Protein AF-A0A151E246-F1 (afdb_monomer)

Foldseek 3Di:
DAEEEEEDAALDQDLLLVLSLLLQLLVVVVVYQYAYEHEHDPPPDDDRPVLSVVSVVVSVHHYHYPDDDPQVVGQAYEAAFQPCVVVHDQLRYEYEQAAQPDPRSEHDDHHNFYEYQALLRCVRRVGPYHQHRADALVLLDAPDFADVVWAEEEEEALDDDDVLLVVLCVVVNHHYDYDNHDSSVSVVLRVGQEYEEAAVSQLSNLSNLHFYWLQYPQATPATDDPVCPSLCRNRRSHRNSPSDHDDSVVSNVRSVPDDSVVSVVSNVVCVVRHHSNVSNVVVVVSD

Nearest PDB structures (foldseek):
  4mix-assembly2_B  TM=5.706E-01  e=2.734E+00  Photorhabdus asymbiotica subsp. asymbiotica ATCC 43949
  8ovs-assembly2_BBB  TM=6.109E-01  e=5.822E+00  Yersinia enterocolitica
  4mix-assembly1_A  TM=5.673E-01  e=4.614E+00  Photorhabdus asymbiotica subsp. asymbiotica ATCC 43949
  8ovs-assembly1_AAA  TM=4.266E-01  e=3.071E+00  Yersinia enterocolitica

Mean predicted aligned error: 4.49 Å

Sequence (287 aa):
MKKILIVLGHNRLTGVNTWAFTLGDFLIRKGYRVDFEIKKDFEYEPKLEISILNSLNTLRTTIYEKTLPDYNSYDRCILNYNVHQKFMLPEQIIFVSHGSMFEPYTPFGKVYAHVAVSERTKKATNADLVIHNGIDLNKFSIKRFPRTPPTKALNIFRGIPNYSIYRACTNLGIEYRHVGAALNIETEIVPNDIIIGYGRSAYEGMASGKAVLVHGPFGTDGWVKPENFEKLLYRNCSGWTGAYFPTLQELMELIDQYDAVDGRHNRALAEKYLSAETMANKFEELF

Solvent-accessible surface area (backbone atoms only — not comparable to full-atom values): 15196 Å² total; per-residue (Å²): 121,61,32,36,36,41,40,38,73,48,59,60,88,41,66,68,51,54,40,51,52,51,43,44,51,50,37,41,76,72,60,36,47,48,32,40,36,33,36,75,80,60,89,76,74,83,73,72,53,66,65,56,57,55,58,48,57,73,67,77,43,57,74,33,59,89,55,82,74,70,62,85,79,35,70,34,35,39,30,53,35,38,89,61,49,89,77,52,60,42,78,33,27,37,36,39,18,82,45,71,89,51,74,53,32,40,72,82,73,78,53,60,39,40,34,7,36,17,59,50,24,16,71,66,59,70,32,79,42,72,52,50,76,37,38,59,57,73,79,24,41,69,85,45,75,32,47,88,76,62,52,29,34,37,35,48,45,72,63,83,77,62,63,52,58,50,49,24,33,51,76,70,67,20,48,69,46,77,42,51,70,63,96,61,46,59,69,65,51,50,83,31,19,36,31,34,6,28,36,62,50,31,50,51,30,13,30,26,21,20,24,28,37,25,36,44,102,47,23,36,56,45,66,58,42,89,94,48,38,68,64,36,45,35,53,36,33,47,4,47,83,65,61,33,75,72,52,52,66,54,43,34,58,56,59,69,68,65,50,48,68,34,3,58,53,27,22,53,51,26,67,74,69,25,33,28,65,62,36,36,55,59,51,57,78,72,110

pLDDT: mean 91.63, std 10.79, range [43.84, 98.75]

Secondary structure (DSSP, 8-state):
--EEEEEES--S--HHHHHHHHHHHHHHHTT-EEEEEE-----SS----HHHHHHHHTTT--EESSS---GGG-SEEEESSGGGGGGS-GGGEEEEE--SSSGGGS-SS--SEEEESSHHHHHHHT-SEE----B-TTTT--SSPPPSS--EEEEE-SS---HHHHHHHHHTTPEEEEES--TTHHHHHTT-SEEEE-THHHHHHHHTT-EEEEEETTEEEEE--TTTHHHHHHTTT-S-SS-----HHHHHHHHHT--TTHHHHHHHHHHHH-BHHHHHHHHHTT-

Radius of gyration: 18.95 Å; Cα contacts (8 Å, |Δi|>4): 613; chains: 1; bounding box: 46×35×52 Å

Structure (mmCIF, N/CA/C/O backbone):
data_AF-A0A151E246-F1
#
_entry.id   AF-A0A151E246-F1
#
loop_
_atom_site.group_PDB
_atom_site.id
_atom_site.type_symbol
_atom_site.label_atom_id
_atom_site.label_alt_id
_atom_site.label_comp_id
_atom_site.label_asym_id
_atom_site.label_entity_id
_atom_site.label_seq_id
_atom_site.pdbx_PDB_ins_code
_atom_site.Cartn_x
_atom_site.Cartn_y
_atom_site.Cartn_z
_atom_site.occupancy
_atom_site.B_iso_or_equiv
_atom_site.auth_seq_id
_atom_site.auth_comp_id
_atom_site.auth_asym_id
_atom_site.auth_atom_id
_atom_site.pdbx_PDB_model_num
ATOM 1 N N . MET A 1 1 ? 18.835 -15.347 -17.552 1.00 83.00 1 MET A N 1
ATOM 2 C CA . MET A 1 1 ? 18.160 -14.704 -16.405 1.00 83.00 1 MET A CA 1
ATOM 3 C C . MET A 1 1 ? 17.812 -13.292 -16.828 1.00 83.00 1 MET A C 1
ATOM 5 O O . MET A 1 1 ? 18.738 -12.586 -17.208 1.00 83.00 1 MET A O 1
ATOM 9 N N . LYS A 1 2 ? 16.525 -12.917 -16.829 1.00 93.00 2 LYS A N 1
ATOM 10 C CA . LYS A 1 2 ? 16.119 -11.551 -17.191 1.00 93.00 2 LYS A CA 1
ATOM 11 C C . LYS A 1 2 ? 16.570 -10.566 -16.108 1.00 93.00 2 LYS A C 1
ATOM 13 O O . LYS A 1 2 ? 16.524 -10.893 -14.917 1.00 93.00 2 LYS A O 1
ATOM 18 N N . LYS A 1 3 ? 17.028 -9.392 -16.529 1.00 96.31 3 LYS A N 1
ATOM 19 C CA . LYS A 1 3 ? 17.521 -8.301 -15.696 1.00 96.31 3 LYS A CA 1
ATOM 20 C C . LYS A 1 3 ? 16.507 -7.160 -15.702 1.00 96.31 3 LYS A C 1
ATOM 22 O O . LYS A 1 3 ? 16.217 -6.584 -16.747 1.00 96.31 3 LYS A O 1
ATOM 27 N N . ILE A 1 4 ? 15.988 -6.831 -14.526 1.00 97.88 4 ILE A N 1
ATOM 28 C CA . ILE A 1 4 ? 14.946 -5.825 -14.320 1.00 97.88 4 ILE A CA 1
ATOM 29 C C . ILE A 1 4 ? 15.523 -4.676 -13.498 1.00 97.88 4 ILE A C 1
ATOM 31 O O . ILE A 1 4 ? 16.144 -4.909 -12.461 1.00 97.88 4 ILE A O 1
ATOM 35 N N . LEU A 1 5 ? 15.308 -3.441 -13.943 1.00 97.31 5 LEU A N 1
ATOM 36 C CA . LEU A 1 5 ? 15.617 -2.246 -13.158 1.00 97.31 5 LEU A CA 1
ATOM 37 C C . LEU A 1 5 ? 14.327 -1.682 -12.563 1.00 97.31 5 LEU A C 1
ATOM 39 O O . LEU A 1 5 ? 13.383 -1.422 -13.303 1.00 97.31 5 LEU A O 1
ATOM 43 N N . ILE A 1 6 ? 14.282 -1.438 -11.255 1.00 96.81 6 ILE A N 1
ATOM 44 C CA . ILE A 1 6 ? 13.181 -0.701 -10.619 1.00 96.81 6 ILE A CA 1
ATOM 45 C C . ILE A 1 6 ? 13.662 0.701 -10.255 1.00 96.81 6 ILE A C 1
ATOM 47 O O . ILE A 1 6 ? 14.572 0.872 -9.445 1.00 96.81 6 ILE A O 1
ATOM 51 N N . VAL A 1 7 ? 13.025 1.715 -10.839 1.00 94.56 7 VAL A N 1
ATOM 52 C CA . VAL A 1 7 ? 13.435 3.115 -10.711 1.00 94.56 7 VAL A CA 1
ATOM 53 C C . VAL A 1 7 ? 12.505 3.864 -9.768 1.00 94.56 7 VAL A C 1
ATOM 55 O O . VAL A 1 7 ? 11.285 3.945 -9.970 1.00 94.56 7 VAL A O 1
ATOM 58 N N . LEU A 1 8 ? 13.100 4.436 -8.725 1.00 90.56 8 LEU A N 1
ATOM 59 C CA . LEU A 1 8 ? 12.437 5.214 -7.690 1.00 90.56 8 LEU A CA 1
ATOM 60 C C . LEU A 1 8 ? 12.802 6.693 -7.818 1.00 90.56 8 LEU A C 1
ATOM 62 O O . LEU A 1 8 ? 13.971 7.070 -7.857 1.00 90.56 8 LEU A O 1
ATOM 66 N N . GLY A 1 9 ? 11.781 7.553 -7.808 1.00 84.19 9 GLY A N 1
ATOM 67 C CA . GLY A 1 9 ? 11.957 9.004 -7.918 1.00 84.19 9 GLY A CA 1
ATOM 68 C C . GLY A 1 9 ? 12.484 9.668 -6.643 1.00 84.19 9 GLY A C 1
ATOM 69 O O . GLY A 1 9 ? 12.872 10.830 -6.687 1.00 84.19 9 GLY A O 1
ATOM 70 N N . HIS A 1 10 ? 12.490 8.959 -5.511 1.00 82.88 10 HIS A N 1
ATOM 71 C CA . HIS A 1 10 ? 13.011 9.445 -4.234 1.00 82.88 10 HIS A CA 1
ATOM 72 C C . HIS A 1 10 ? 13.354 8.295 -3.280 1.00 82.88 10 HIS A C 1
ATOM 74 O O . HIS A 1 10 ? 12.841 7.179 -3.395 1.00 82.88 10 HIS A O 1
ATOM 80 N N . ASN A 1 11 ? 14.117 8.600 -2.237 1.00 78.44 11 ASN A N 1
ATOM 81 C CA . ASN A 1 11 ? 14.548 7.658 -1.203 1.00 78.44 11 ASN A CA 1
ATOM 82 C C . ASN A 1 11 ? 13.689 7.655 0.079 1.00 78.44 11 ASN A C 1
ATOM 84 O O . ASN A 1 11 ? 14.143 7.195 1.124 1.00 78.44 11 ASN A O 1
ATOM 88 N N . ARG A 1 12 ? 12.466 8.191 0.041 1.00 80.50 12 ARG A N 1
ATOM 89 C CA . ARG A 1 12 ? 11.596 8.285 1.223 1.00 80.50 12 ARG A CA 1
ATOM 90 C C . ARG A 1 12 ? 10.842 6.978 1.476 1.00 80.50 12 ARG A C 1
ATOM 92 O O . ARG A 1 12 ? 10.338 6.368 0.533 1.00 80.50 12 ARG A O 1
ATOM 99 N N . LEU A 1 13 ? 10.647 6.609 2.747 1.00 82.19 13 LEU A N 1
ATOM 100 C CA . LEU A 1 13 ? 9.812 5.459 3.116 1.00 82.19 13 LEU A CA 1
ATOM 101 C C . LEU A 1 13 ? 8.330 5.769 2.845 1.00 82.19 13 LEU A C 1
ATOM 103 O O . LEU A 1 13 ? 7.648 6.412 3.642 1.00 82.19 13 LEU A O 1
ATOM 107 N N . THR A 1 14 ? 7.845 5.387 1.669 1.00 87.06 14 THR A N 1
ATOM 108 C CA . THR A 1 14 ? 6.488 5.664 1.172 1.00 87.06 14 THR A CA 1
ATOM 109 C C . THR A 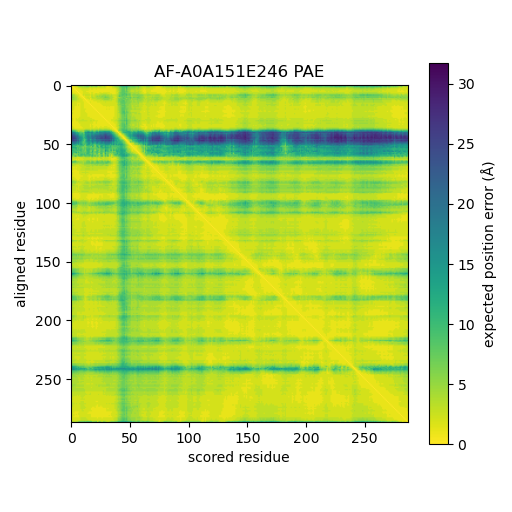1 14 ? 5.832 4.379 0.688 1.00 87.06 14 THR A C 1
ATOM 111 O O . THR A 1 14 ? 6.523 3.389 0.464 1.00 87.06 14 THR A O 1
ATOM 114 N N . GLY A 1 15 ? 4.517 4.419 0.448 1.00 89.50 15 GLY A N 1
ATOM 115 C CA . GLY A 1 15 ? 3.802 3.302 -0.173 1.00 89.50 15 GLY A CA 1
ATOM 116 C C . GLY A 1 15 ? 4.380 2.883 -1.530 1.00 89.50 15 GLY A C 1
ATOM 117 O O . GLY A 1 15 ? 4.415 1.694 -1.812 1.00 89.50 15 GLY A O 1
ATOM 118 N N . VAL A 1 16 ? 4.892 3.831 -2.328 1.00 91.44 16 VAL A N 1
ATOM 119 C CA . VAL A 1 16 ? 5.536 3.551 -3.626 1.00 91.44 16 VAL A CA 1
ATOM 120 C C . VAL A 1 16 ? 6.837 2.777 -3.433 1.00 91.44 16 VAL A C 1
ATOM 122 O O . VAL A 1 16 ? 7.058 1.753 -4.073 1.00 91.44 16 VAL A O 1
ATOM 125 N N . ASN A 1 17 ? 7.688 3.233 -2.511 1.00 89.62 17 ASN A N 1
ATOM 126 C CA . ASN A 1 17 ? 8.962 2.572 -2.239 1.00 89.62 17 ASN A CA 1
ATOM 127 C C . ASN A 1 17 ? 8.743 1.189 -1.606 1.00 89.62 17 ASN A C 1
ATOM 129 O O . ASN A 1 17 ? 9.355 0.222 -2.046 1.00 89.62 17 ASN A O 1
ATOM 133 N N . THR A 1 18 ? 7.842 1.052 -0.626 1.00 90.44 18 THR A N 1
ATOM 134 C CA . THR A 1 18 ? 7.558 -0.260 -0.017 1.00 90.44 18 THR A CA 1
ATOM 135 C C . THR A 1 18 ? 6.891 -1.223 -0.995 1.00 90.44 18 THR A C 1
ATOM 137 O O . THR A 1 18 ? 7.193 -2.417 -0.963 1.00 90.44 18 THR A O 1
ATOM 140 N N . TRP A 1 19 ? 6.046 -0.727 -1.905 1.00 95.06 19 TRP A N 1
ATOM 141 C CA . TRP A 1 19 ? 5.523 -1.497 -3.034 1.00 95.06 19 TRP A CA 1
ATOM 142 C C . TRP A 1 19 ? 6.649 -2.004 -3.941 1.00 95.06 19 TRP A C 1
ATOM 144 O O . TRP A 1 19 ? 6.725 -3.203 -4.200 1.00 95.06 19 TRP A O 1
ATOM 154 N N . ALA A 1 20 ? 7.564 -1.123 -4.348 1.00 94.94 20 ALA A N 1
ATOM 155 C CA . ALA A 1 20 ? 8.674 -1.463 -5.234 1.00 94.94 20 ALA A CA 1
ATOM 156 C C . ALA A 1 20 ? 9.603 -2.513 -4.614 1.00 94.94 20 ALA A C 1
ATOM 158 O O . ALA A 1 20 ? 10.025 -3.445 -5.294 1.00 94.94 20 ALA A O 1
ATOM 159 N N . PHE A 1 21 ? 9.879 -2.401 -3.313 1.00 92.06 21 PHE A N 1
ATOM 160 C CA . PHE A 1 21 ? 10.681 -3.387 -2.588 1.00 92.06 21 PHE A CA 1
ATOM 161 C C . PHE A 1 21 ? 9.964 -4.728 -2.467 1.00 92.06 21 PHE A C 1
ATOM 163 O O . PHE A 1 21 ? 10.591 -5.767 -2.646 1.00 92.06 21 PHE A O 1
ATOM 170 N N . THR A 1 22 ? 8.648 -4.709 -2.227 1.00 94.56 22 THR A N 1
ATOM 171 C CA . THR A 1 22 ? 7.831 -5.930 -2.193 1.00 94.56 22 THR A CA 1
ATOM 172 C C . THR A 1 22 ? 7.853 -6.628 -3.556 1.00 94.56 22 THR A C 1
ATOM 174 O O . THR A 1 22 ? 8.085 -7.830 -3.622 1.00 94.56 22 THR A O 1
ATOM 177 N N . LEU A 1 23 ? 7.662 -5.886 -4.652 1.00 97.25 23 LEU A N 1
ATOM 178 C CA . LEU A 1 23 ? 7.741 -6.447 -6.000 1.00 97.25 23 LEU A CA 1
ATOM 179 C C . LEU A 1 23 ? 9.138 -7.008 -6.290 1.00 97.25 23 LEU A C 1
ATOM 181 O O . LEU A 1 23 ? 9.252 -8.150 -6.725 1.00 97.25 23 LEU A O 1
ATOM 185 N N . GLY A 1 24 ? 10.192 -6.233 -6.021 1.00 95.69 24 GLY A N 1
ATOM 186 C CA . GLY A 1 24 ? 11.569 -6.654 -6.273 1.00 95.69 24 GLY A CA 1
ATOM 187 C C . GLY A 1 24 ? 11.947 -7.936 -5.532 1.00 95.69 24 GLY A C 1
ATOM 188 O O . GLY A 1 24 ? 12.499 -8.839 -6.149 1.00 95.69 24 GLY A O 1
ATOM 189 N N . ASP A 1 25 ? 11.583 -8.065 -4.254 1.00 94.81 25 ASP A N 1
ATOM 190 C CA . ASP A 1 25 ? 11.802 -9.292 -3.477 1.00 94.81 25 ASP A CA 1
ATOM 191 C C . ASP A 1 25 ? 11.097 -10.506 -4.108 1.00 94.81 25 ASP A C 1
ATOM 193 O O . ASP A 1 25 ? 11.720 -11.542 -4.340 1.00 94.81 25 ASP A O 1
ATOM 197 N N . PHE A 1 26 ? 9.822 -10.377 -4.489 1.00 96.62 26 PHE A N 1
ATOM 198 C CA . PHE A 1 26 ? 9.093 -11.480 -5.127 1.00 96.62 26 PHE A CA 1
ATOM 199 C C . PHE A 1 26 ? 9.654 -11.855 -6.507 1.00 96.62 26 PHE A C 1
ATOM 201 O O . PHE A 1 26 ? 9.699 -13.038 -6.845 1.00 96.62 26 PHE A O 1
ATOM 208 N N . LEU A 1 27 ? 10.133 -10.886 -7.289 1.00 96.88 27 LEU A N 1
ATOM 209 C CA . LEU A 1 27 ? 10.810 -11.157 -8.559 1.00 96.88 27 LEU A CA 1
ATOM 210 C C . LEU A 1 27 ? 12.169 -11.845 -8.352 1.00 96.88 27 LEU A C 1
ATOM 212 O O . LEU A 1 27 ? 12.492 -12.792 -9.068 1.00 96.88 27 LEU A O 1
ATOM 216 N N . ILE A 1 28 ? 12.945 -11.445 -7.341 1.00 95.38 28 ILE A N 1
ATOM 217 C CA . ILE A 1 28 ? 14.205 -12.117 -6.983 1.00 95.38 28 ILE A CA 1
ATOM 218 C C . ILE A 1 28 ? 13.945 -13.575 -6.593 1.00 95.38 28 ILE A C 1
ATOM 220 O O . ILE A 1 28 ? 14.634 -14.473 -7.078 1.00 95.38 28 ILE A O 1
ATOM 224 N N . ARG A 1 29 ? 12.912 -13.842 -5.782 1.00 94.44 29 ARG A N 1
ATOM 225 C CA . ARG A 1 29 ? 12.506 -15.210 -5.407 1.00 94.44 29 ARG A CA 1
ATOM 226 C C . ARG A 1 29 ? 12.095 -16.062 -6.614 1.00 94.44 29 ARG A C 1
ATOM 228 O O . ARG A 1 29 ? 12.275 -17.276 -6.583 1.00 94.44 29 ARG A O 1
ATOM 235 N N . LYS A 1 30 ? 11.595 -15.434 -7.682 1.00 95.50 30 LYS A N 1
ATOM 236 C CA . LYS A 1 30 ? 11.291 -16.067 -8.978 1.00 95.50 30 LYS A CA 1
ATOM 237 C C . LYS A 1 30 ? 12.517 -16.266 -9.882 1.00 95.50 30 LYS A C 1
ATOM 239 O O . LYS A 1 30 ? 12.388 -16.818 -10.968 1.00 95.50 30 LYS A O 1
ATOM 244 N N . GLY A 1 31 ? 13.707 -15.848 -9.451 1.00 95.19 31 GLY A N 1
ATOM 245 C CA . GLY A 1 31 ? 14.955 -16.038 -10.192 1.00 95.19 31 GLY A CA 1
ATOM 246 C C . GLY A 1 31 ? 15.300 -14.908 -11.164 1.00 95.19 31 GLY A C 1
ATOM 247 O O . GLY A 1 31 ? 16.157 -15.098 -12.027 1.00 95.19 31 GLY A O 1
ATOM 248 N N . TYR A 1 32 ? 14.664 -13.739 -11.045 1.00 96.25 32 TYR A N 1
ATOM 249 C CA . TYR A 1 32 ? 15.060 -12.540 -11.786 1.00 96.25 32 TYR A CA 1
ATOM 250 C C . TYR A 1 32 ? 16.252 -11.857 -11.121 1.00 96.25 32 TYR A C 1
ATOM 252 O O . TYR A 1 32 ? 16.368 -11.823 -9.895 1.00 96.25 32 TYR A O 1
ATOM 260 N N . ARG A 1 33 ? 17.105 -11.223 -11.931 1.00 95.88 33 ARG A N 1
ATOM 261 C CA . ARG A 1 33 ? 18.052 -10.237 -11.411 1.00 95.88 33 ARG A CA 1
ATOM 262 C C . ARG A 1 33 ? 17.343 -8.895 -11.346 1.00 95.88 33 ARG A C 1
ATOM 264 O O . ARG A 1 33 ? 17.048 -8.318 -12.387 1.00 95.88 33 ARG A O 1
ATOM 271 N N . VAL A 1 34 ? 17.091 -8.406 -10.141 1.00 96.06 34 VAL A N 1
ATOM 272 C CA . VAL A 1 34 ? 16.499 -7.086 -9.917 1.00 96.06 34 VAL A CA 1
ATOM 273 C C . VAL A 1 34 ? 17.585 -6.163 -9.392 1.00 96.06 34 VAL A C 1
ATOM 275 O O . VAL A 1 34 ? 18.291 -6.546 -8.466 1.00 96.06 34 VAL A O 1
ATOM 278 N N . ASP A 1 35 ? 17.712 -4.984 -9.992 1.00 95.31 35 ASP A N 1
ATOM 279 C CA . ASP A 1 35 ? 18.521 -3.877 -9.485 1.00 95.31 35 ASP A CA 1
ATOM 280 C C . ASP A 1 35 ? 17.612 -2.655 -9.226 1.00 95.31 35 ASP A C 1
ATOM 282 O O . ASP A 1 35 ? 16.527 -2.539 -9.807 1.00 95.31 35 ASP A O 1
ATOM 286 N N . PHE A 1 36 ? 18.032 -1.735 -8.353 1.00 93.69 36 PHE A N 1
ATOM 287 C CA . PHE A 1 36 ? 17.265 -0.528 -8.012 1.00 93.69 36 PHE A CA 1
ATOM 288 C C . PHE A 1 36 ? 18.027 0.744 -8.363 1.00 93.69 36 PHE A C 1
ATOM 290 O O . PHE A 1 36 ? 19.209 0.862 -8.056 1.00 93.69 36 PHE A O 1
ATOM 297 N N . GLU A 1 37 ? 17.337 1.739 -8.910 1.00 92.06 37 GLU A N 1
ATOM 298 C CA . GLU A 1 37 ? 17.827 3.118 -8.986 1.00 92.06 37 GLU A CA 1
ATOM 299 C C . GLU A 1 37 ? 17.023 3.995 -8.029 1.00 92.06 37 GLU A C 1
ATOM 301 O O . GLU A 1 37 ? 15.791 3.953 -8.021 1.00 92.06 37 GLU A O 1
ATOM 306 N N . ILE A 1 38 ? 17.713 4.790 -7.209 1.00 86.81 38 ILE A N 1
ATOM 307 C CA . ILE A 1 38 ? 17.092 5.664 -6.217 1.00 86.81 38 ILE A CA 1
ATOM 308 C C . ILE A 1 38 ? 17.696 7.057 -6.321 1.00 86.81 38 ILE A C 1
ATOM 310 O O . ILE A 1 38 ? 18.845 7.281 -5.945 1.00 86.81 38 ILE A O 1
ATOM 314 N N . LYS A 1 39 ? 16.889 8.033 -6.743 1.00 77.75 39 LYS A N 1
ATOM 315 C CA . LYS A 1 39 ? 17.325 9.430 -6.745 1.00 77.75 39 LYS A CA 1
ATOM 316 C C . LYS A 1 39 ? 17.377 9.995 -5.320 1.00 77.75 39 LYS A C 1
ATOM 318 O O . LYS A 1 39 ? 16.397 9.933 -4.573 1.00 77.75 39 LYS A O 1
ATOM 323 N N . LYS A 1 40 ? 18.519 10.582 -4.947 1.00 65.50 40 LYS A N 1
ATOM 324 C CA . LYS A 1 40 ? 18.748 11.172 -3.616 1.00 65.50 40 LYS A CA 1
ATOM 325 C C . LYS A 1 40 ? 18.218 12.608 -3.469 1.00 65.50 40 LYS A C 1
ATOM 327 O O . LYS A 1 40 ? 17.928 13.025 -2.350 1.00 65.50 40 LYS A O 1
ATOM 332 N N . ASP A 1 41 ? 18.017 13.315 -4.582 1.00 54.94 41 ASP A N 1
ATOM 333 C CA . ASP A 1 41 ? 17.949 14.786 -4.611 1.00 54.94 41 ASP A CA 1
ATOM 334 C C . ASP A 1 41 ? 16.543 15.371 -4.849 1.00 54.94 41 ASP A C 1
ATOM 336 O O . ASP A 1 41 ? 16.376 16.302 -5.632 1.00 54.94 41 ASP A O 1
ATOM 340 N N . PHE A 1 42 ? 15.499 14.852 -4.196 1.00 54.16 42 PHE A N 1
ATOM 341 C CA . PHE A 1 42 ? 14.246 15.619 -4.093 1.00 54.16 42 PHE A CA 1
ATOM 342 C C . PHE A 1 42 ? 14.330 16.549 -2.874 1.00 54.16 42 PHE A C 1
ATOM 344 O O . PHE A 1 42 ? 14.137 16.101 -1.745 1.00 54.16 42 PHE A O 1
ATOM 351 N N . GLU A 1 43 ? 14.606 17.833 -3.132 1.00 46.00 43 GLU A N 1
ATOM 352 C CA . GLU A 1 43 ? 14.999 18.923 -2.206 1.00 46.00 43 GLU A CA 1
ATOM 353 C C . GLU A 1 43 ? 14.073 19.217 -1.003 1.00 46.00 43 GLU A C 1
ATOM 355 O O . GLU A 1 43 ? 14.394 20.058 -0.168 1.00 46.00 43 GLU A O 1
ATOM 360 N N . TYR A 1 44 ? 12.951 18.518 -0.846 1.00 43.84 44 TYR A N 1
ATOM 361 C CA . TYR A 1 44 ? 12.028 18.735 0.271 1.00 43.84 44 TYR A CA 1
ATOM 362 C C . TYR A 1 44 ? 12.272 17.732 1.419 1.00 43.84 44 TYR A C 1
ATOM 364 O O . TYR A 1 44 ? 11.652 16.672 1.447 1.00 43.84 44 TYR A O 1
ATOM 372 N N . GLU A 1 45 ? 13.116 18.097 2.390 1.00 44.84 45 GLU A N 1
ATOM 373 C CA . GLU A 1 45 ? 13.155 17.535 3.765 1.00 44.84 45 GLU A CA 1
ATOM 374 C C . GLU A 1 45 ? 13.690 16.085 3.982 1.00 44.84 45 GLU A C 1
ATOM 376 O O . GLU A 1 45 ? 13.834 15.316 3.032 1.00 44.84 45 GLU A O 1
ATOM 381 N N . PRO A 1 46 ? 14.149 15.725 5.211 1.00 50.38 46 PRO A N 1
ATOM 382 C CA . PRO A 1 46 ? 15.509 15.235 5.431 1.00 50.38 46 PRO A CA 1
ATOM 383 C C . PRO A 1 46 ? 15.763 13.759 5.101 1.00 50.38 46 PRO A C 1
ATOM 385 O O . PRO A 1 46 ? 14.900 12.897 5.218 1.00 50.38 46 PRO A O 1
ATOM 388 N N . LYS A 1 47 ? 17.044 13.543 4.760 1.00 47.59 47 LYS A N 1
ATOM 389 C CA . LYS A 1 47 ? 17.902 12.347 4.832 1.00 47.59 47 LYS A CA 1
ATOM 390 C C . LYS A 1 47 ? 17.211 10.987 4.689 1.00 47.59 47 LYS A C 1
ATOM 392 O O . LYS A 1 47 ? 16.556 10.511 5.605 1.00 47.59 47 LYS A O 1
ATOM 397 N N . LEU A 1 48 ? 17.555 10.332 3.573 1.00 48.25 48 LEU A N 1
ATOM 398 C CA . LEU A 1 48 ? 17.797 8.893 3.433 1.00 48.25 48 LEU A CA 1
ATOM 399 C C . LEU A 1 48 ? 17.708 8.171 4.780 1.00 48.25 48 LEU A C 1
ATOM 401 O O . LEU A 1 48 ? 18.647 8.204 5.581 1.00 48.25 48 LEU A O 1
ATOM 405 N N . GLU A 1 49 ? 16.578 7.529 5.031 1.00 58.16 49 GLU A N 1
ATOM 406 C CA . GLU A 1 49 ? 16.512 6.578 6.120 1.00 58.16 49 GLU A CA 1
ATOM 407 C C . GLU A 1 49 ? 17.504 5.458 5.753 1.00 58.16 49 GLU A C 1
ATOM 409 O O . GLU A 1 49 ? 17.238 4.655 4.861 1.00 58.16 49 GLU A O 1
ATOM 414 N N . ILE A 1 50 ? 18.679 5.430 6.402 1.00 56.31 50 ILE A N 1
ATOM 415 C CA . ILE A 1 50 ? 19.714 4.368 6.303 1.00 56.31 50 ILE A CA 1
ATOM 416 C C . ILE A 1 50 ? 19.065 2.970 6.344 1.00 56.31 50 ILE A C 1
ATOM 418 O O . ILE A 1 50 ? 19.498 2.015 5.705 1.00 56.31 50 ILE A O 1
ATOM 422 N N . SER A 1 51 ? 17.959 2.913 7.071 1.00 58.09 51 SER A N 1
ATOM 423 C CA . SER A 1 51 ? 16.991 1.842 7.206 1.00 58.09 51 SER A CA 1
ATOM 424 C C . SER A 1 51 ? 16.542 1.211 5.853 1.00 58.09 51 SER A C 1
ATOM 426 O O . SER A 1 51 ? 16.529 -0.018 5.719 1.00 58.09 51 SER A O 1
ATOM 428 N N . ILE A 1 52 ? 16.246 2.007 4.817 1.00 64.62 52 ILE A N 1
ATOM 429 C CA . ILE A 1 52 ? 15.762 1.522 3.510 1.00 64.62 52 ILE A CA 1
ATOM 430 C C . ILE A 1 52 ? 16.874 0.821 2.739 1.00 64.62 52 ILE A C 1
ATOM 432 O O . ILE A 1 52 ? 16.666 -0.272 2.214 1.00 64.62 52 ILE A O 1
ATOM 436 N N . LEU A 1 53 ? 18.059 1.431 2.695 1.00 65.69 53 LEU A N 1
ATOM 437 C CA . LEU A 1 53 ? 19.218 0.827 2.043 1.00 65.69 53 LEU A CA 1
ATOM 438 C C . LEU A 1 53 ? 19.623 -0.464 2.741 1.00 65.69 53 LEU A C 1
ATOM 440 O O . LEU A 1 53 ? 19.923 -1.442 2.072 1.00 65.69 53 LEU A O 1
ATOM 444 N N . ASN A 1 54 ? 19.560 -0.505 4.073 1.00 66.62 54 ASN A N 1
ATOM 445 C CA . ASN A 1 54 ? 19.808 -1.735 4.819 1.00 66.62 54 ASN A CA 1
ATOM 446 C C . ASN A 1 54 ? 18.806 -2.834 4.454 1.00 66.62 54 ASN A C 1
ATOM 448 O O . ASN A 1 54 ? 19.213 -3.976 4.264 1.00 66.62 54 ASN A O 1
ATOM 452 N N . SER A 1 55 ? 17.524 -2.491 4.302 1.00 65.75 55 SER A N 1
ATOM 453 C CA . SER A 1 55 ? 16.495 -3.443 3.866 1.00 65.75 55 SER A CA 1
ATOM 454 C C . SER A 1 55 ? 16.785 -3.964 2.455 1.00 65.75 55 SER A C 1
ATOM 456 O O . SER A 1 55 ? 16.769 -5.169 2.228 1.00 65.75 55 SER A O 1
ATOM 458 N N . LEU A 1 56 ? 17.141 -3.085 1.519 1.00 67.19 56 LEU A N 1
ATOM 459 C CA . LEU A 1 56 ? 17.517 -3.479 0.160 1.00 67.19 56 LEU A CA 1
ATOM 460 C C . LEU A 1 56 ? 18.817 -4.289 0.096 1.00 67.19 56 LEU A C 1
ATOM 462 O O . LEU A 1 56 ? 18.899 -5.240 -0.674 1.00 67.19 56 LEU A O 1
ATOM 466 N N . ASN A 1 57 ? 19.811 -3.981 0.930 1.00 63.25 57 ASN A N 1
ATOM 467 C CA . ASN A 1 57 ? 21.075 -4.721 0.985 1.00 63.25 57 ASN A CA 1
ATOM 468 C C . ASN A 1 57 ? 20.862 -6.203 1.339 1.00 63.25 57 ASN A C 1
ATOM 470 O O . ASN A 1 57 ? 21.651 -7.052 0.924 1.00 63.25 57 ASN A O 1
ATOM 474 N N . THR A 1 58 ? 19.774 -6.544 2.043 1.00 69.56 58 THR A N 1
ATOM 475 C CA . THR A 1 58 ? 19.419 -7.951 2.299 1.00 69.56 58 THR A CA 1
ATOM 476 C C . THR A 1 58 ? 19.010 -8.716 1.038 1.00 69.56 58 THR A C 1
ATOM 478 O O . THR A 1 58 ? 19.188 -9.931 0.986 1.00 69.56 58 THR A O 1
ATOM 481 N N . LEU A 1 59 ? 18.545 -8.019 -0.005 1.00 72.50 59 LEU A N 1
ATOM 482 C CA . LEU A 1 59 ? 18.076 -8.619 -1.256 1.00 72.50 59 LEU A CA 1
ATOM 483 C C . LEU A 1 59 ? 19.215 -8.996 -2.221 1.00 72.50 59 LEU A C 1
ATOM 485 O O . LEU A 1 59 ? 18.943 -9.514 -3.299 1.00 72.50 59 LEU A O 1
ATOM 489 N N . ARG A 1 60 ? 20.490 -8.761 -1.858 1.00 77.19 60 ARG A N 1
ATOM 490 C CA . ARG A 1 60 ? 21.671 -9.013 -2.720 1.00 77.19 60 ARG A CA 1
ATOM 491 C C . ARG A 1 60 ? 21.540 -8.379 -4.119 1.00 77.19 60 ARG A C 1
ATOM 493 O O . ARG A 1 60 ? 21.922 -8.973 -5.124 1.00 77.19 60 ARG A O 1
ATOM 500 N N . THR A 1 61 ? 20.997 -7.167 -4.160 1.00 83.94 61 THR A N 1
ATOM 501 C CA . THR A 1 61 ? 20.740 -6.359 -5.363 1.00 83.94 61 THR A CA 1
ATOM 502 C C . THR A 1 61 ? 21.801 -5.273 -5.538 1.00 83.94 61 THR A C 1
ATOM 504 O O . THR A 1 61 ? 22.384 -4.810 -4.556 1.00 83.94 61 THR A O 1
ATOM 507 N N . THR A 1 62 ? 22.013 -4.795 -6.767 1.00 87.94 62 THR A N 1
ATOM 508 C CA . THR A 1 62 ? 22.740 -3.534 -6.993 1.00 87.94 62 THR A CA 1
ATOM 509 C C . THR A 1 62 ? 21.800 -2.361 -6.717 1.00 87.94 62 THR A C 1
ATOM 511 O O . THR A 1 62 ? 20.628 -2.408 -7.099 1.00 87.94 62 THR A O 1
ATOM 514 N N . ILE A 1 63 ? 22.301 -1.308 -6.066 1.00 88.06 63 ILE A N 1
ATOM 515 C CA . ILE A 1 63 ? 21.560 -0.062 -5.833 1.00 88.06 63 ILE A CA 1
ATOM 516 C C . ILE A 1 63 ? 22.354 1.101 -6.430 1.00 88.06 63 ILE A C 1
ATOM 518 O O . ILE A 1 63 ? 23.502 1.344 -6.059 1.00 88.06 63 ILE A O 1
ATOM 522 N N . TYR A 1 64 ? 21.728 1.829 -7.347 1.00 87.69 64 TYR A N 1
ATOM 523 C CA . TYR A 1 64 ? 22.269 3.009 -8.008 1.00 87.69 64 TYR A CA 1
ATOM 524 C C . TYR A 1 64 ? 21.732 4.271 -7.317 1.00 87.69 64 TYR A C 1
ATOM 526 O O . TYR A 1 64 ? 20.561 4.611 -7.468 1.00 87.69 64 TYR A O 1
ATOM 534 N N . GLU A 1 65 ? 22.569 4.957 -6.529 1.00 80.38 65 GLU A N 1
ATOM 535 C CA . GLU A 1 65 ? 22.181 6.196 -5.815 1.00 80.38 65 GLU A CA 1
ATOM 536 C C . GLU A 1 65 ? 22.752 7.484 -6.425 1.00 80.38 65 GLU A C 1
ATOM 538 O O . GLU A 1 65 ? 22.147 8.550 -6.324 1.00 80.38 65 GLU A O 1
ATOM 543 N N . LYS A 1 66 ? 23.967 7.411 -6.979 1.00 73.56 66 LYS A N 1
ATOM 544 C CA . LYS A 1 66 ? 24.744 8.578 -7.450 1.00 73.56 66 LYS A CA 1
ATOM 545 C C . LYS A 1 66 ? 25.180 8.468 -8.904 1.00 73.56 66 LYS A C 1
ATOM 547 O O . LYS A 1 66 ? 25.583 9.459 -9.503 1.00 73.56 66 LYS A O 1
ATOM 552 N N . THR A 1 67 ? 25.160 7.258 -9.441 1.00 82.31 67 THR A N 1
ATOM 553 C CA . THR A 1 67 ? 25.540 6.950 -10.812 1.00 82.31 67 THR A CA 1
ATOM 554 C C . THR A 1 67 ? 24.320 6.400 -11.518 1.00 82.31 67 THR A C 1
ATOM 556 O O . THR A 1 67 ? 23.557 5.640 -10.926 1.00 82.31 67 THR A O 1
ATOM 559 N N . LEU A 1 68 ? 24.130 6.792 -12.774 1.00 85.88 68 LEU A N 1
ATOM 560 C CA . LEU A 1 68 ? 23.086 6.193 -13.589 1.00 85.88 68 LEU A CA 1
ATOM 561 C C . LEU A 1 68 ? 23.550 4.800 -14.035 1.00 85.88 68 LEU A C 1
ATOM 563 O O . LEU A 1 68 ? 24.724 4.642 -14.394 1.00 85.88 68 LEU A O 1
ATOM 567 N N . PRO A 1 69 ? 22.672 3.789 -13.998 1.00 91.06 69 PRO A N 1
ATOM 568 C CA . PRO A 1 69 ? 22.979 2.508 -14.604 1.00 91.06 69 PRO A CA 1
ATOM 569 C C . PRO A 1 69 ? 23.055 2.634 -16.132 1.00 91.06 69 PRO A C 1
ATOM 571 O O . PRO A 1 69 ? 22.486 3.545 -16.730 1.00 91.06 69 PRO A O 1
ATOM 574 N N . ASP A 1 70 ? 23.704 1.666 -16.779 1.00 93.12 70 ASP A N 1
ATOM 575 C CA . ASP A 1 70 ? 23.498 1.444 -18.210 1.00 93.12 70 ASP A CA 1
ATOM 576 C C . ASP A 1 70 ? 22.107 0.829 -18.420 1.00 93.12 70 ASP A C 1
ATOM 578 O O . ASP A 1 70 ? 21.916 -0.379 -18.238 1.00 93.12 70 ASP A O 1
ATOM 582 N N . TYR A 1 71 ? 21.127 1.670 -18.756 1.00 93.38 71 TYR A N 1
ATOM 583 C CA . TYR A 1 71 ? 19.736 1.264 -18.968 1.00 93.38 71 TYR A CA 1
ATOM 584 C C . TYR A 1 71 ? 19.583 0.207 -20.069 1.00 93.38 71 TYR A C 1
ATOM 586 O O . TYR A 1 71 ? 18.718 -0.659 -19.963 1.00 93.38 71 TYR A O 1
ATOM 594 N N . ASN A 1 72 ? 20.464 0.203 -21.074 1.00 92.94 72 ASN A N 1
ATOM 595 C CA . ASN A 1 72 ? 20.422 -0.777 -22.162 1.00 92.94 72 ASN A CA 1
ATOM 596 C C . ASN A 1 72 ? 20.824 -2.187 -21.705 1.00 92.94 72 ASN A C 1
ATOM 598 O O . ASN A 1 72 ? 20.546 -3.160 -22.399 1.00 92.94 72 ASN A O 1
ATOM 602 N N . SER A 1 73 ? 21.443 -2.318 -20.526 1.00 94.81 73 SER A N 1
ATOM 603 C CA . SER A 1 73 ? 21.793 -3.618 -19.944 1.00 94.81 73 SER A CA 1
ATOM 604 C C . SER A 1 73 ? 20.608 -4.366 -19.314 1.00 94.81 73 SER A C 1
ATOM 606 O O . SER A 1 73 ? 20.807 -5.470 -18.803 1.00 94.81 73 SER A O 1
ATOM 608 N N . TYR A 1 74 ? 19.409 -3.771 -19.300 1.00 96.38 74 TYR A N 1
ATOM 609 C CA . TYR A 1 74 ? 18.198 -4.329 -18.696 1.00 96.38 74 TYR A CA 1
ATOM 610 C C . TYR A 1 74 ? 17.171 -4.730 -19.754 1.00 96.38 74 TYR A C 1
ATOM 612 O O . TYR A 1 74 ? 16.951 -4.018 -20.733 1.00 96.38 74 TYR A O 1
ATOM 620 N N . ASP A 1 75 ? 16.491 -5.852 -19.516 1.00 96.38 75 ASP A N 1
ATOM 621 C CA . ASP A 1 75 ? 15.396 -6.317 -20.370 1.00 96.38 75 ASP A CA 1
ATOM 622 C C . ASP A 1 75 ? 14.166 -5.411 -20.224 1.00 96.38 75 ASP A C 1
ATOM 624 O O . ASP A 1 75 ? 13.471 -5.127 -21.202 1.00 96.38 75 ASP A O 1
ATOM 628 N N . ARG A 1 76 ? 13.888 -4.958 -18.993 1.00 97.00 76 ARG A N 1
ATOM 629 C CA . ARG A 1 76 ? 12.789 -4.042 -18.660 1.00 97.00 76 ARG A CA 1
ATOM 630 C C . ARG A 1 76 ? 13.169 -3.098 -17.525 1.00 97.00 76 ARG A C 1
ATOM 632 O O . ARG A 1 76 ? 13.872 -3.479 -16.587 1.00 97.00 76 ARG A O 1
ATOM 639 N N . CYS A 1 77 ? 12.601 -1.899 -17.576 1.00 97.62 77 CYS A N 1
ATOM 640 C CA . CYS A 1 77 ? 12.701 -0.882 -16.541 1.00 97.62 77 CYS A CA 1
ATOM 641 C C . CYS A 1 77 ? 11.305 -0.549 -16.004 1.00 97.62 77 CYS A C 1
ATOM 643 O O . CYS A 1 77 ? 10.426 -0.128 -16.755 1.00 97.62 77 CYS A O 1
ATOM 645 N N . ILE A 1 78 ? 11.099 -0.720 -14.699 1.00 98.06 78 ILE A N 1
ATOM 646 C CA . ILE A 1 78 ? 9.857 -0.380 -14.003 1.00 98.06 78 ILE A CA 1
ATOM 647 C C . ILE A 1 78 ? 9.988 1.029 -13.426 1.00 98.06 78 ILE A C 1
ATOM 649 O O . ILE A 1 78 ? 10.752 1.253 -12.485 1.00 98.06 78 ILE A O 1
ATOM 653 N N . LEU A 1 79 ? 9.239 1.983 -13.978 1.00 96.50 79 LEU A N 1
ATOM 654 C CA . LEU A 1 79 ? 9.288 3.393 -13.586 1.00 96.50 79 LEU A CA 1
ATOM 655 C C . LEU A 1 79 ? 8.070 3.755 -12.751 1.00 96.50 79 LEU A C 1
ATOM 657 O O . LEU A 1 79 ? 6.938 3.572 -13.180 1.00 96.50 79 LEU A O 1
ATOM 661 N N . ASN A 1 80 ? 8.307 4.339 -11.580 1.00 95.06 80 ASN A N 1
ATOM 662 C CA . ASN A 1 80 ? 7.241 4.800 -10.682 1.00 95.06 80 ASN A CA 1
ATOM 663 C C . ASN A 1 80 ? 6.946 6.305 -10.814 1.00 95.06 80 ASN A C 1
ATOM 665 O O . ASN A 1 80 ? 5.992 6.811 -10.224 1.00 95.06 80 ASN A O 1
ATOM 669 N N . TYR A 1 81 ? 7.806 7.019 -11.547 1.00 92.88 81 TYR A N 1
ATOM 670 C CA . TYR A 1 81 ? 7.742 8.457 -11.793 1.00 92.88 81 TYR A CA 1
ATOM 671 C C . TYR A 1 81 ? 8.307 8.756 -13.185 1.00 92.88 81 TYR A C 1
ATOM 673 O O . TYR A 1 81 ? 9.276 8.126 -13.612 1.00 92.88 81 TYR A O 1
ATOM 681 N N . ASN A 1 82 ? 7.763 9.759 -13.872 1.00 91.00 82 ASN A N 1
ATOM 682 C CA . ASN A 1 82 ? 8.194 10.144 -15.227 1.00 91.00 82 ASN A CA 1
ATOM 683 C C . ASN A 1 82 ? 9.558 10.854 -15.293 1.00 91.00 82 ASN A C 1
ATOM 685 O O . ASN A 1 82 ? 10.121 11.027 -16.373 1.00 91.00 82 ASN A O 1
ATOM 689 N N . VAL A 1 83 ? 10.145 11.196 -14.145 1.00 86.94 83 VAL A N 1
ATOM 690 C CA . VAL A 1 83 ? 11.379 11.991 -14.066 1.00 86.94 83 VAL A CA 1
ATOM 691 C C . VAL A 1 83 ? 12.603 11.307 -14.697 1.00 86.94 83 VAL A C 1
ATOM 693 O O . VAL A 1 83 ? 13.494 12.003 -15.185 1.00 86.94 83 VAL A O 1
ATOM 696 N N . HIS A 1 84 ? 12.635 9.968 -14.741 1.00 85.88 84 HIS A N 1
ATOM 697 C CA . HIS A 1 84 ? 13.709 9.186 -15.379 1.00 85.88 84 HIS A CA 1
ATOM 698 C C . HIS A 1 84 ? 13.356 8.684 -16.786 1.00 85.88 84 HIS A C 1
ATOM 700 O O . HIS A 1 84 ? 14.199 8.097 -17.459 1.00 85.88 84 HIS A O 1
ATOM 706 N N . GLN A 1 85 ? 12.135 8.936 -17.265 1.00 91.44 85 GLN A N 1
ATOM 707 C CA . GLN A 1 85 ? 11.645 8.338 -18.506 1.00 91.44 85 GLN A CA 1
ATOM 708 C C . GLN A 1 85 ? 12.474 8.743 -19.732 1.00 91.44 85 GLN A C 1
ATOM 710 O O . GLN A 1 85 ? 12.718 7.924 -20.608 1.00 91.44 85 GLN A O 1
ATOM 715 N N . LYS A 1 86 ? 12.967 9.986 -19.769 1.00 90.56 86 LYS A N 1
ATOM 716 C CA . LYS A 1 86 ? 13.760 10.521 -20.889 1.00 90.56 86 LYS A CA 1
ATOM 717 C C . LYS A 1 86 ? 15.125 9.850 -21.096 1.00 90.56 86 LYS A C 1
ATOM 719 O O . LYS A 1 86 ? 15.782 10.140 -22.089 1.00 90.56 86 LYS A O 1
ATOM 724 N N . PHE A 1 87 ? 15.583 9.031 -20.148 1.00 90.19 87 PHE A N 1
ATOM 725 C CA . PHE A 1 87 ? 16.883 8.360 -20.222 1.00 90.19 87 PHE A CA 1
ATOM 726 C C . PHE A 1 87 ? 16.792 6.928 -20.761 1.00 90.19 87 PHE A C 1
ATOM 728 O O . PHE A 1 87 ? 17.810 6.244 -20.823 1.00 90.19 87 PHE A O 1
ATOM 735 N N . MET A 1 88 ? 15.593 6.465 -21.119 1.00 92.94 88 MET A N 1
ATOM 736 C CA . MET A 1 88 ? 15.335 5.081 -21.506 1.00 92.94 88 MET A CA 1
ATOM 737 C C . MET A 1 88 ? 14.539 5.015 -22.799 1.00 92.94 88 MET A C 1
ATOM 739 O O . MET A 1 88 ? 13.798 5.939 -23.144 1.00 92.94 88 MET A O 1
ATOM 743 N N . LEU A 1 89 ? 14.674 3.892 -23.495 1.00 93.44 89 LEU A N 1
ATOM 744 C CA . LEU A 1 89 ? 13.890 3.623 -24.686 1.00 93.44 89 LEU A CA 1
ATOM 745 C C . LEU A 1 89 ? 12.445 3.266 -24.289 1.00 93.44 89 LEU A C 1
ATOM 747 O O . LEU A 1 89 ? 12.258 2.432 -23.397 1.00 93.44 89 LEU A O 1
ATOM 751 N N . PRO A 1 90 ? 11.411 3.862 -24.913 1.00 94.38 90 PRO A N 1
ATOM 752 C CA . PRO A 1 90 ? 10.012 3.609 -24.562 1.00 94.38 90 PRO A CA 1
ATOM 753 C C . PRO A 1 90 ? 9.613 2.127 -24.496 1.00 94.38 90 PRO A C 1
ATOM 755 O O . PRO A 1 90 ? 8.852 1.731 -23.613 1.00 94.38 90 PRO A O 1
ATOM 758 N N . GLU A 1 91 ? 10.151 1.300 -25.391 1.00 95.25 91 GLU A N 1
ATOM 759 C CA . GLU A 1 91 ? 9.922 -0.144 -25.495 1.00 95.25 91 GLU A CA 1
ATOM 760 C C . GLU A 1 91 ? 10.504 -0.968 -24.334 1.00 95.25 91 GLU A C 1
ATOM 762 O O . GLU A 1 91 ? 10.160 -2.139 -24.183 1.00 95.25 91 GLU A O 1
ATOM 767 N N . GLN A 1 92 ? 11.348 -0.370 -23.490 1.00 95.50 92 GLN A N 1
ATOM 768 C CA . GLN A 1 92 ? 11.862 -1.004 -22.273 1.00 95.50 92 GLN A CA 1
ATOM 769 C C . GLN A 1 92 ? 11.025 -0.658 -21.032 1.00 95.50 92 GLN A C 1
ATOM 771 O O . GLN A 1 92 ? 11.209 -1.275 -19.981 1.00 95.50 92 GLN A O 1
ATOM 776 N N . ILE A 1 93 ? 10.128 0.331 -21.120 1.00 98.06 93 ILE A N 1
ATOM 777 C CA . ILE A 1 93 ? 9.519 0.970 -19.948 1.00 98.06 93 ILE A CA 1
ATOM 778 C C . ILE A 1 93 ? 8.171 0.342 -19.597 1.00 98.06 93 ILE A C 1
ATOM 780 O O . ILE A 1 93 ? 7.191 0.467 -20.331 1.00 98.06 93 ILE A O 1
ATOM 784 N N . ILE A 1 94 ? 8.099 -0.233 -18.399 1.00 98.50 94 ILE A N 1
ATOM 785 C CA . ILE A 1 94 ? 6.841 -0.505 -17.706 1.00 98.50 94 ILE A CA 1
ATOM 786 C C . ILE A 1 94 ? 6.608 0.651 -16.733 1.00 98.50 94 ILE A C 1
ATOM 788 O O . ILE A 1 94 ? 7.295 0.778 -15.720 1.00 98.50 94 ILE A O 1
ATOM 792 N N . PHE A 1 95 ? 5.658 1.526 -17.039 1.00 98.31 95 PHE A N 1
ATOM 793 C CA . PHE A 1 95 ? 5.344 2.673 -16.192 1.00 98.31 95 PHE A CA 1
ATOM 794 C C . PHE A 1 95 ? 4.235 2.331 -15.198 1.00 98.31 95 PHE A C 1
ATOM 796 O O . PHE A 1 95 ? 3.203 1.799 -15.597 1.00 98.31 95 PHE A O 1
ATOM 803 N N . VAL A 1 96 ? 4.402 2.677 -13.920 1.00 98.19 96 VAL A N 1
ATOM 804 C CA . VAL A 1 96 ? 3.442 2.376 -12.850 1.00 98.19 96 VAL A CA 1
ATOM 805 C C . VAL A 1 96 ? 2.899 3.660 -12.225 1.00 98.19 96 VAL A C 1
ATOM 807 O O . VAL A 1 96 ? 3.589 4.369 -11.493 1.00 98.19 96 VAL A O 1
ATOM 810 N N . SER A 1 97 ? 1.619 3.936 -12.466 1.00 97.12 97 SER A N 1
ATOM 811 C CA . SER A 1 97 ? 0.873 5.028 -11.841 1.00 97.12 97 SER A CA 1
ATOM 812 C C . SER A 1 97 ? 0.320 4.608 -10.481 1.00 97.12 97 SER A C 1
ATOM 814 O O . SER A 1 97 ? -0.642 3.839 -10.380 1.00 97.12 97 SER A O 1
ATOM 816 N N . HIS A 1 98 ? 0.886 5.182 -9.419 1.00 94.25 98 HIS A N 1
ATOM 817 C CA . HIS A 1 98 ? 0.465 4.950 -8.029 1.00 94.25 98 HIS A CA 1
ATOM 818 C C . HIS A 1 98 ? -0.725 5.805 -7.583 1.00 94.25 98 HIS A C 1
ATOM 820 O O . HIS A 1 98 ? -1.364 5.531 -6.568 1.00 94.25 98 HIS A O 1
ATOM 826 N N . GLY A 1 99 ? -1.058 6.836 -8.354 1.00 90.62 99 GLY A N 1
ATOM 827 C CA . GLY A 1 99 ? -2.170 7.738 -8.096 1.00 90.62 99 GLY A CA 1
ATOM 828 C C . GLY A 1 99 ? -2.400 8.673 -9.276 1.00 90.62 99 GLY A C 1
ATOM 829 O O . GLY A 1 99 ? -1.743 8.561 -10.304 1.00 90.62 99 GLY A O 1
ATOM 830 N N . SER A 1 100 ? -3.327 9.613 -9.114 1.00 84.88 100 SER A N 1
ATOM 831 C CA . SER A 1 100 ? -3.689 10.584 -10.156 1.00 84.88 100 SER A CA 1
ATOM 832 C C . SER A 1 100 ? -3.565 12.039 -9.703 1.00 84.88 100 SER A C 1
ATOM 834 O O . SER A 1 100 ? -4.127 12.928 -10.332 1.00 84.88 100 SER A O 1
ATOM 836 N N . MET A 1 101 ? -2.934 12.274 -8.551 1.00 81.56 101 MET A N 1
ATOM 837 C CA . MET A 1 101 ? -2.896 13.595 -7.908 1.00 81.56 101 MET A CA 1
ATOM 838 C C . MET A 1 101 ? -1.707 14.445 -8.351 1.00 81.56 101 MET A C 1
ATOM 840 O O . MET A 1 101 ? -1.716 15.652 -8.141 1.00 81.56 101 MET A O 1
ATOM 844 N N . PHE A 1 102 ? -0.686 13.821 -8.939 1.00 83.38 102 PHE A N 1
ATOM 845 C CA . PHE A 1 102 ? 0.558 14.480 -9.308 1.00 83.38 102 PHE A CA 1
ATOM 846 C C . PHE A 1 102 ? 0.916 14.138 -10.750 1.00 83.38 102 PHE A C 1
ATOM 848 O O . PHE A 1 102 ? 0.815 12.982 -11.160 1.00 83.38 102 PHE A O 1
ATOM 855 N N . GLU A 1 103 ? 1.353 15.148 -11.498 1.00 85.00 103 GLU A N 1
ATOM 856 C CA . GLU A 1 103 ? 1.780 15.024 -12.896 1.00 85.00 103 GLU A CA 1
ATOM 857 C C . GLU A 1 103 ? 2.872 13.950 -13.097 1.00 85.00 103 GLU A C 1
ATOM 859 O O . GLU A 1 103 ? 2.708 13.133 -14.006 1.00 85.00 103 GLU A O 1
ATOM 864 N N . PRO A 1 104 ? 3.858 13.782 -12.184 1.00 88.25 104 PRO A N 1
ATOM 865 C CA . PRO A 1 104 ? 4.836 12.697 -12.265 1.00 88.25 104 PRO A CA 1
ATOM 866 C C . PRO A 1 104 ? 4.292 11.264 -12.258 1.00 88.25 104 PRO A C 1
ATOM 868 O O . PRO A 1 104 ? 5.059 10.339 -12.521 1.00 88.25 104 PRO A O 1
ATOM 871 N N . TYR A 1 105 ? 3.005 11.053 -11.958 1.00 89.25 105 TYR A N 1
ATOM 872 C CA . TYR A 1 105 ? 2.355 9.742 -12.041 1.00 89.25 105 TYR A CA 1
ATOM 873 C C . TYR A 1 105 ? 1.811 9.403 -13.429 1.00 89.25 105 TYR A C 1
ATOM 875 O O . TYR A 1 105 ? 1.126 8.392 -13.560 1.00 89.25 105 TYR A O 1
ATOM 883 N N . THR A 1 106 ? 2.101 10.193 -14.461 1.00 93.38 106 THR A N 1
ATOM 884 C CA . THR A 1 106 ? 1.700 9.900 -15.844 1.00 93.38 106 THR A CA 1
ATOM 885 C C . THR A 1 106 ? 2.936 9.871 -16.747 1.00 93.38 106 THR A C 1
ATOM 887 O O . THR A 1 106 ? 3.768 10.776 -16.638 1.00 93.38 106 THR A O 1
ATOM 890 N N . PRO A 1 107 ? 3.097 8.856 -17.619 1.00 95.19 107 PRO A N 1
ATOM 891 C CA . PRO A 1 107 ? 4.228 8.796 -18.533 1.00 95.19 107 PRO A CA 1
ATOM 892 C C . PRO A 1 107 ? 4.145 9.885 -19.611 1.00 95.19 107 PRO A C 1
ATOM 894 O O . PRO A 1 107 ? 3.067 10.325 -20.010 1.00 95.19 107 PRO A O 1
ATOM 897 N N . PHE A 1 108 ? 5.303 10.275 -20.136 1.00 93.38 108 PHE A N 1
ATOM 898 C CA . PHE A 1 108 ? 5.420 11.105 -21.329 1.00 93.38 108 PHE A CA 1
ATOM 899 C C . PHE A 1 108 ? 5.276 10.251 -22.592 1.00 93.38 108 PHE A C 1
ATOM 901 O O . PHE A 1 108 ? 6.193 9.529 -22.974 1.00 93.38 108 PHE A O 1
ATOM 908 N N . GLY A 1 109 ? 4.132 10.336 -23.266 1.00 92.38 109 GLY A N 1
ATOM 909 C CA . GLY A 1 109 ? 3.891 9.564 -24.485 1.00 92.38 109 GLY A CA 1
ATOM 910 C C . GLY A 1 109 ? 3.761 8.058 -24.234 1.00 92.38 109 GLY A C 1
ATOM 911 O O . GL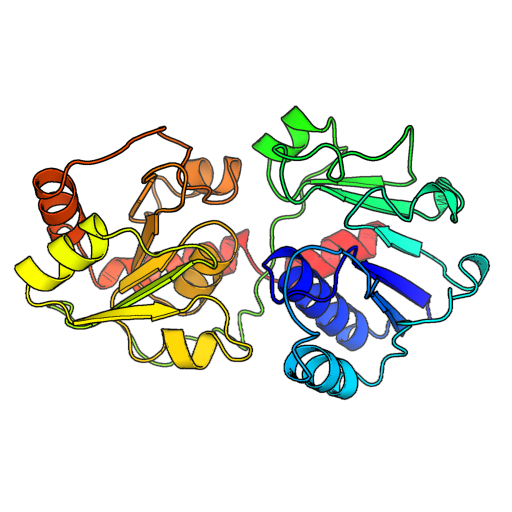Y A 1 109 ? 3.511 7.609 -23.116 1.00 92.38 109 GLY A O 1
ATOM 912 N N . LYS A 1 110 ? 3.879 7.275 -25.309 1.00 94.44 110 LYS A N 1
ATOM 913 C CA . LYS A 1 110 ? 3.695 5.822 -25.261 1.00 94.44 110 LYS A CA 1
ATOM 914 C C . LYS A 1 110 ? 4.913 5.144 -24.633 1.00 94.44 110 LYS A C 1
ATOM 916 O O . LYS A 1 110 ? 6.041 5.493 -24.958 1.00 94.44 110 LYS A O 1
ATOM 921 N N . VAL A 1 111 ? 4.664 4.150 -23.789 1.00 97.69 111 VAL A N 1
ATOM 922 C CA . VAL A 1 111 ? 5.655 3.232 -23.206 1.00 97.69 111 VAL A CA 1
ATOM 923 C C . VAL A 1 111 ? 5.284 1.791 -23.572 1.00 97.69 111 VAL A C 1
ATOM 925 O O . VAL A 1 111 ? 4.221 1.567 -24.154 1.00 97.69 111 VAL A O 1
ATOM 928 N N . TYR A 1 112 ? 6.139 0.817 -23.256 1.00 97.94 112 TYR A N 1
ATOM 929 C CA . TYR A 1 112 ? 5.857 -0.600 -23.505 1.00 97.94 112 TYR A CA 1
ATOM 930 C C . TYR A 1 112 ? 4.576 -1.071 -22.809 1.00 97.94 112 TYR A C 1
ATOM 932 O O . TYR A 1 112 ? 3.736 -1.707 -23.441 1.00 97.94 112 TYR A O 1
ATOM 940 N N . ALA A 1 113 ? 4.419 -0.731 -21.528 1.00 98.25 113 ALA A N 1
ATOM 941 C CA . ALA A 1 113 ? 3.193 -0.982 -20.779 1.00 98.25 113 ALA A CA 1
ATOM 942 C C . ALA A 1 113 ? 2.959 0.110 -19.736 1.00 98.25 113 ALA A C 1
ATOM 944 O O . ALA A 1 113 ? 3.881 0.506 -19.017 1.00 98.25 113 ALA A O 1
ATOM 945 N N . HIS A 1 114 ? 1.715 0.565 -19.613 1.00 98.31 114 HIS A N 1
ATOM 946 C CA . HIS A 1 114 ? 1.285 1.492 -18.577 1.00 98.31 114 HIS A CA 1
ATOM 947 C C . HIS A 1 114 ? 0.347 0.783 -17.598 1.00 98.31 114 HIS A C 1
ATOM 949 O O . HIS A 1 114 ? -0.765 0.377 -17.929 1.00 98.31 114 HIS A O 1
ATOM 955 N N . VAL A 1 115 ? 0.804 0.635 -16.360 1.00 98.56 115 VAL A N 1
ATOM 956 C CA . VAL A 1 115 ? 0.101 -0.029 -15.264 1.00 98.56 115 VAL A CA 1
ATOM 957 C C . VAL A 1 115 ? -0.416 1.013 -14.278 1.00 98.56 115 VAL A C 1
ATOM 959 O O . VAL A 1 115 ? 0.297 1.941 -13.905 1.00 98.56 115 VAL A O 1
ATOM 962 N N . ALA A 1 116 ? -1.639 0.840 -13.792 1.00 98.19 116 ALA A N 1
ATOM 963 C CA . ALA A 1 116 ? -2.176 1.601 -12.669 1.00 98.19 116 ALA A CA 1
ATOM 964 C C . ALA A 1 116 ? -2.453 0.697 -11.461 1.00 98.19 116 ALA A C 1
ATOM 966 O O . ALA A 1 116 ? -2.829 -0.462 -11.611 1.00 98.19 116 ALA A O 1
ATOM 967 N N . VAL A 1 117 ? -2.338 1.241 -10.245 1.00 97.12 117 VAL A N 1
ATOM 968 C CA . VAL A 1 117 ? -2.592 0.465 -9.009 1.00 97.12 117 VAL A CA 1
ATOM 969 C C . VAL A 1 117 ? -4.072 0.347 -8.621 1.00 97.12 117 VAL A C 1
ATOM 971 O O . VAL A 1 117 ? -4.434 -0.379 -7.693 1.00 97.12 117 VAL A O 1
ATOM 974 N N . SER A 1 118 ? -4.947 1.074 -9.316 1.00 96.88 118 SER A N 1
ATOM 975 C CA . SER A 1 118 ? -6.398 1.014 -9.136 1.00 96.88 118 SER A CA 1
ATOM 976 C C . SER A 1 118 ? -7.128 1.405 -10.411 1.00 96.88 118 SER A C 1
ATOM 978 O O . SER A 1 118 ? -6.580 2.119 -11.253 1.00 96.88 118 SER A O 1
ATOM 980 N N . GLU A 1 119 ? -8.390 1.003 -10.512 1.00 97.44 119 GLU A N 1
ATOM 981 C CA . GLU A 1 119 ? -9.269 1.366 -11.625 1.00 97.44 119 GLU A CA 1
ATOM 982 C C . GLU A 1 119 ? -9.480 2.883 -11.735 1.00 97.44 119 GLU A C 1
ATOM 984 O O . GLU A 1 119 ? -9.456 3.450 -12.830 1.00 97.44 119 GLU A O 1
ATOM 989 N N . ARG A 1 120 ? -9.599 3.595 -10.604 1.00 95.38 120 ARG A N 1
ATOM 990 C CA . ARG A 1 120 ? -9.684 5.061 -10.619 1.00 95.38 120 ARG A CA 1
ATOM 991 C C . ARG A 1 120 ? -8.428 5.694 -11.206 1.00 95.38 120 ARG A C 1
ATOM 993 O O . ARG A 1 120 ? -8.558 6.662 -11.964 1.00 95.38 120 ARG A O 1
ATOM 1000 N N . THR A 1 121 ? -7.251 5.186 -10.833 1.00 95.81 121 THR A N 1
ATOM 1001 C CA . THR A 1 121 ? -5.969 5.656 -11.369 1.00 95.81 121 THR A CA 1
ATOM 1002 C C . THR A 1 121 ? -5.877 5.335 -12.853 1.00 95.81 121 THR A C 1
ATOM 1004 O O . THR A 1 121 ? -5.604 6.247 -13.621 1.00 95.81 121 THR A O 1
ATOM 1007 N N . LYS A 1 122 ? -6.226 4.109 -13.269 1.00 97.44 122 LYS A N 1
ATOM 1008 C CA . LYS A 1 122 ? -6.262 3.702 -14.680 1.00 97.44 122 LYS A CA 1
ATOM 1009 C C . LYS A 1 122 ? -7.075 4.677 -15.521 1.00 97.44 122 LYS A C 1
ATOM 1011 O O . LYS A 1 122 ? -6.576 5.200 -16.510 1.00 97.44 122 LYS A O 1
ATOM 1016 N N . LYS A 1 123 ? -8.298 4.991 -15.081 1.00 96.31 123 LYS A N 1
ATOM 1017 C CA . LYS A 1 123 ? -9.170 5.960 -15.758 1.00 96.31 123 LYS A CA 1
ATOM 1018 C C . LYS A 1 123 ? -8.575 7.371 -15.799 1.00 96.31 123 LYS A C 1
ATOM 1020 O O . LYS A 1 123 ? -8.831 8.106 -16.742 1.00 96.31 123 LYS A O 1
ATOM 1025 N N . ALA A 1 124 ? -7.837 7.778 -14.767 1.00 95.00 124 ALA A N 1
ATOM 1026 C CA . ALA A 1 124 ? -7.256 9.118 -14.692 1.00 95.00 124 ALA A CA 1
ATOM 1027 C C . ALA A 1 124 ? -6.015 9.288 -15.573 1.00 95.00 124 ALA A C 1
ATOM 1029 O O . ALA A 1 124 ? -5.806 10.367 -16.112 1.00 95.00 124 ALA A O 1
ATOM 1030 N N . THR A 1 125 ? -5.189 8.246 -15.664 1.00 95.44 125 THR A N 1
ATOM 1031 C CA . THR A 1 125 ? -3.889 8.282 -16.343 1.00 95.44 125 THR A CA 1
ATOM 1032 C C . THR A 1 125 ? -3.923 7.622 -17.717 1.00 95.44 125 THR A C 1
ATOM 1034 O O . THR A 1 125 ? -2.911 7.633 -18.404 1.00 95.44 125 THR A O 1
ATOM 1037 N N . ASN A 1 126 ? -5.071 7.061 -18.118 1.00 95.12 126 ASN A N 1
ATOM 1038 C CA . ASN A 1 126 ? -5.245 6.277 -19.341 1.00 95.12 126 ASN A CA 1
ATOM 1039 C C . ASN A 1 126 ? -4.287 5.073 -19.424 1.00 95.12 126 ASN A C 1
ATOM 1041 O O . ASN A 1 126 ? -3.733 4.783 -20.480 1.00 95.12 126 ASN A O 1
ATOM 1045 N N . ALA A 1 127 ? -4.081 4.391 -18.294 1.00 97.50 127 ALA A N 1
ATOM 1046 C CA . ALA A 1 127 ? -3.240 3.199 -18.239 1.00 97.50 127 ALA A CA 1
ATOM 1047 C C . ALA A 1 127 ? -3.899 1.998 -18.945 1.00 97.50 127 ALA A C 1
ATOM 1049 O O . ALA A 1 127 ? -5.127 1.897 -19.019 1.00 97.50 127 ALA A O 1
ATOM 1050 N N . ASP A 1 128 ? -3.086 1.050 -19.404 1.00 97.06 128 ASP A N 1
ATOM 1051 C CA . ASP A 1 128 ? -3.534 -0.126 -20.151 1.00 97.06 128 ASP A CA 1
ATOM 1052 C C . ASP A 1 128 ? -4.224 -1.146 -19.225 1.00 97.06 128 ASP A C 1
ATOM 1054 O O . ASP A 1 128 ? -5.306 -1.670 -19.521 1.00 97.06 128 ASP A O 1
ATOM 1058 N N . LEU A 1 129 ? -3.643 -1.390 -18.044 1.00 97.75 129 LEU A N 1
ATOM 1059 C CA . LEU A 1 129 ? -4.124 -2.402 -17.100 1.00 97.75 129 LEU A CA 1
ATOM 1060 C C . LEU A 1 129 ? -4.015 -1.990 -15.626 1.00 97.75 129 LEU A C 1
ATOM 1062 O O . LEU A 1 129 ? -3.344 -1.020 -15.270 1.00 97.75 129 LEU A O 1
ATOM 1066 N N . VAL A 1 130 ? -4.686 -2.764 -14.766 1.00 98.50 130 VAL A N 1
ATOM 1067 C CA . VAL A 1 130 ? -4.616 -2.621 -13.308 1.00 98.50 130 VAL A CA 1
ATOM 1068 C C . VAL A 1 130 ? -3.846 -3.779 -12.681 1.00 98.50 130 VAL A C 1
ATOM 1070 O O . VAL A 1 130 ? -4.219 -4.947 -12.819 1.00 98.50 130 VAL A O 1
ATOM 1073 N N . ILE A 1 131 ? -2.807 -3.439 -11.918 1.00 98.44 131 ILE A N 1
ATOM 1074 C CA . ILE A 1 131 ? -2.135 -4.352 -10.989 1.00 98.44 131 ILE A CA 1
ATOM 1075 C C . ILE A 1 131 ? -2.164 -3.699 -9.607 1.00 98.44 131 ILE A C 1
ATOM 1077 O O . ILE A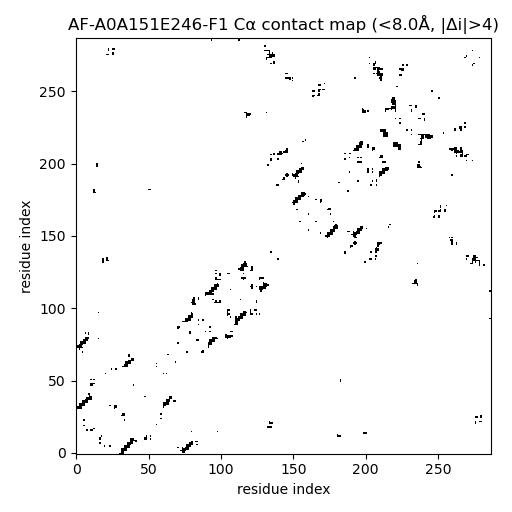 1 131 ? -1.484 -2.705 -9.370 1.00 98.44 131 ILE A O 1
ATOM 1081 N N . HIS A 1 132 ? -2.974 -4.243 -8.698 1.00 97.69 132 HIS A N 1
ATOM 1082 C CA . HIS A 1 132 ? -3.136 -3.696 -7.351 1.00 97.69 132 HIS A CA 1
ATOM 1083 C C . HIS A 1 132 ? -1.847 -3.739 -6.524 1.00 97.69 132 HIS A C 1
ATOM 1085 O O . HIS A 1 132 ? -0.926 -4.511 -6.795 1.00 97.69 132 HIS A O 1
ATOM 1091 N N . ASN A 1 133 ? -1.811 -2.918 -5.471 1.00 94.94 133 ASN A N 1
ATOM 1092 C CA . ASN A 1 133 ? -0.709 -2.901 -4.514 1.00 94.94 133 ASN A CA 1
ATOM 1093 C C . ASN A 1 133 ? -0.651 -4.216 -3.726 1.00 94.94 133 ASN A C 1
ATOM 1095 O O . ASN A 1 133 ? -1.373 -4.386 -2.744 1.00 94.94 133 ASN A O 1
ATOM 1099 N N . GLY A 1 134 ? 0.227 -5.122 -4.153 1.00 97.06 134 GLY A N 1
ATOM 1100 C CA . GLY A 1 134 ? 0.463 -6.392 -3.481 1.00 97.06 134 GLY A CA 1
ATOM 1101 C C . GLY A 1 134 ? 1.134 -6.229 -2.114 1.00 97.06 134 GLY A C 1
ATOM 1102 O O . GLY A 1 134 ? 1.997 -5.367 -1.911 1.00 97.06 134 GLY A O 1
ATOM 1103 N N . ILE A 1 135 ? 0.742 -7.095 -1.184 1.00 98.12 135 ILE A N 1
ATOM 1104 C CA . ILE A 1 135 ? 1.258 -7.228 0.176 1.00 98.12 135 ILE A CA 1
ATOM 1105 C C . ILE A 1 135 ? 1.875 -8.619 0.333 1.00 98.12 135 ILE A C 1
ATOM 1107 O O . ILE A 1 135 ? 1.310 -9.618 -0.119 1.00 98.12 135 ILE A O 1
ATOM 1111 N N . ASP A 1 136 ? 3.032 -8.699 0.990 1.00 97.69 136 ASP A N 1
ATOM 1112 C CA . ASP A 1 136 ? 3.593 -9.981 1.420 1.00 97.69 136 ASP A CA 1
ATOM 1113 C C . ASP A 1 136 ? 2.720 -10.556 2.548 1.00 97.69 136 ASP A C 1
ATOM 1115 O O . ASP A 1 136 ? 2.838 -10.186 3.720 1.00 97.69 136 ASP A O 1
ATOM 1119 N N . LEU A 1 137 ? 1.816 -11.463 2.180 1.00 98.38 137 LEU A N 1
ATOM 1120 C CA . LEU A 1 137 ? 0.851 -12.071 3.093 1.00 98.38 137 LEU A CA 1
ATOM 1121 C C . LEU A 1 137 ? 1.504 -12.943 4.177 1.00 98.38 137 LEU A C 1
ATOM 1123 O O . LEU A 1 137 ? 0.852 -13.193 5.195 1.00 98.38 137 LEU A O 1
ATOM 1127 N N . ASN A 1 138 ? 2.757 -13.375 3.984 1.00 97.12 138 ASN A N 1
ATOM 1128 C CA . ASN A 1 138 ? 3.532 -14.115 4.981 1.00 97.12 138 ASN A CA 1
ATOM 1129 C C . ASN A 1 138 ? 4.153 -13.153 6.000 1.00 97.12 138 ASN A C 1
ATOM 1131 O O . ASN A 1 138 ? 4.046 -13.380 7.211 1.00 97.12 138 ASN A O 1
ATOM 1135 N N . LYS A 1 139 ? 4.740 -12.043 5.527 1.00 95.81 139 LYS A N 1
ATOM 1136 C CA . LYS A 1 139 ? 5.271 -10.975 6.393 1.00 95.81 139 LYS A CA 1
ATOM 1137 C C . LYS A 1 139 ? 4.174 -10.378 7.280 1.00 95.81 139 LYS A C 1
ATOM 1139 O O . LYS A 1 139 ? 4.375 -10.215 8.484 1.00 95.81 139 LYS A O 1
ATOM 1144 N N . PHE A 1 140 ? 3.009 -10.113 6.693 1.00 97.62 140 PHE A N 1
ATOM 1145 C CA . PHE A 1 140 ? 1.820 -9.594 7.373 1.00 97.62 140 PHE A CA 1
ATOM 1146 C C . PHE A 1 140 ? 0.855 -10.715 7.778 1.00 97.62 140 PHE A C 1
ATOM 1148 O O . PHE A 1 140 ? -0.355 -10.567 7.677 1.00 97.62 140 PHE A O 1
ATOM 1155 N N . SER A 1 141 ? 1.372 -11.865 8.207 1.00 97.00 141 SER A N 1
ATOM 1156 C CA . SER A 1 141 ? 0.541 -12.949 8.738 1.00 97.00 141 SER A CA 1
ATOM 1157 C C . SER A 1 141 ? -0.157 -12.547 10.043 1.00 97.00 141 SER A C 1
ATOM 1159 O O . SER A 1 141 ? 0.294 -11.670 10.788 1.00 97.00 141 SER A O 1
ATOM 1161 N N . ILE A 1 142 ? -1.276 -13.209 10.345 1.00 97.44 142 ILE A N 1
ATOM 1162 C CA . ILE A 1 142 ? -2.014 -12.974 11.587 1.00 97.44 142 ILE A CA 1
ATOM 1163 C C . ILE A 1 142 ? -1.190 -13.500 12.764 1.00 97.44 142 ILE A C 1
ATOM 1165 O O . ILE A 1 142 ? -1.126 -14.702 13.005 1.00 97.44 142 ILE A O 1
ATOM 1169 N N . LYS A 1 143 ? -0.595 -12.586 13.533 1.00 97.06 143 LYS A N 1
ATOM 1170 C CA . LYS A 1 143 ? 0.119 -12.918 14.782 1.00 97.06 143 LYS A CA 1
ATOM 1171 C C . LYS A 1 143 ? -0.748 -12.742 16.028 1.00 97.06 143 LYS A C 1
ATOM 1173 O O . LYS A 1 143 ? -0.453 -13.311 17.073 1.00 97.06 143 LYS A O 1
ATOM 1178 N N . ARG A 1 144 ? -1.802 -11.925 15.934 1.00 95.31 144 ARG A N 1
ATOM 1179 C CA . ARG A 1 144 ? -2.750 -11.654 17.022 1.00 95.31 144 ARG A CA 1
ATOM 1180 C C . ARG A 1 144 ? -4.069 -11.125 16.465 1.00 95.31 144 ARG A C 1
ATOM 1182 O O . ARG A 1 144 ? -4.066 -10.116 15.756 1.00 95.31 144 ARG A O 1
ATOM 1189 N N . PHE A 1 145 ? -5.181 -11.724 16.881 1.00 91.00 145 PHE A N 1
ATOM 1190 C CA . PHE A 1 145 ? -6.516 -11.211 16.575 1.00 91.00 145 PHE A CA 1
ATOM 1191 C C . PHE A 1 145 ? -6.880 -9.962 17.406 1.00 91.00 145 PHE A C 1
ATOM 1193 O O . PHE A 1 145 ? -6.388 -9.811 18.532 1.00 91.00 145 PHE A O 1
ATOM 1200 N N . PRO A 1 146 ? -7.715 -9.055 16.865 1.00 93.94 146 PRO A N 1
ATOM 1201 C CA . PRO A 1 146 ? -8.250 -7.911 17.604 1.00 93.94 146 PRO A CA 1
ATOM 1202 C C . PRO A 1 146 ? -9.098 -8.328 18.820 1.00 93.94 146 PRO A C 1
ATOM 1204 O O . PRO A 1 146 ? -9.731 -9.383 18.808 1.00 93.94 146 PRO A O 1
ATOM 1207 N N . ARG A 1 147 ? -9.100 -7.509 19.880 1.00 96.50 147 ARG A N 1
ATOM 1208 C CA . ARG A 1 147 ? -9.890 -7.729 21.110 1.00 96.50 147 ARG A CA 1
ATOM 1209 C C . ARG A 1 147 ? -11.322 -7.199 21.005 1.00 96.50 147 ARG A C 1
ATOM 1211 O O . ARG A 1 147 ? -11.583 -6.296 20.218 1.00 96.50 147 ARG A O 1
ATOM 1218 N N . THR A 1 148 ? -12.205 -7.685 21.876 1.00 96.06 148 THR A N 1
ATOM 1219 C CA . THR A 1 148 ? -13.551 -7.131 22.088 1.00 96.06 148 THR A CA 1
ATOM 1220 C C . THR A 1 148 ? -13.748 -6.871 23.588 1.00 96.06 148 THR A C 1
ATOM 1222 O O . THR A 1 148 ? -13.758 -7.844 24.345 1.00 96.06 148 THR A O 1
ATOM 1225 N N . PRO A 1 149 ? -13.878 -5.611 24.047 1.00 96.44 149 PRO A N 1
ATOM 1226 C CA . PRO A 1 149 ? -13.816 -4.360 23.275 1.00 96.44 149 PRO A CA 1
ATOM 1227 C C . PRO A 1 149 ? -12.392 -4.023 22.769 1.00 96.44 149 PRO A C 1
ATOM 1229 O O . PRO A 1 149 ? -11.408 -4.583 23.274 1.00 96.44 149 PRO A O 1
ATOM 1232 N N . PRO A 1 150 ? -12.251 -3.127 21.769 1.00 98.25 150 PRO A N 1
ATOM 1233 C CA . PRO A 1 150 ? -10.948 -2.667 21.306 1.00 98.25 150 PRO A CA 1
ATOM 1234 C C . PRO A 1 150 ? -10.299 -1.789 22.375 1.00 98.25 150 PRO A C 1
ATOM 1236 O O . PRO A 1 150 ? -10.965 -1.081 23.121 1.00 98.25 150 PRO A O 1
ATOM 1239 N N . THR A 1 151 ? -8.974 -1.820 22.444 1.00 98.38 151 THR A N 1
ATOM 1240 C CA . THR A 1 151 ? -8.231 -1.089 23.478 1.00 98.38 151 THR A CA 1
ATOM 1241 C C . THR A 1 151 ? -7.067 -0.293 22.899 1.00 98.38 151 THR A C 1
ATOM 1243 O O . THR A 1 151 ? -6.576 0.612 23.568 1.00 98.38 151 THR A O 1
ATOM 1246 N N . LYS A 1 152 ? -6.609 -0.619 21.682 1.00 98.69 152 LYS A N 1
ATOM 1247 C CA . LYS A 1 152 ? -5.507 0.076 21.004 1.00 98.69 152 LYS A CA 1
ATOM 1248 C C . LYS A 1 152 ? -5.819 0.316 19.528 1.00 98.69 152 LYS A C 1
ATOM 1250 O O . LYS A 1 152 ? -6.199 -0.623 18.820 1.00 98.69 152 LYS A O 1
ATOM 1255 N N . ALA A 1 153 ? -5.599 1.542 19.069 1.00 98.56 153 ALA A N 1
ATOM 1256 C CA . ALA A 1 153 ? -5.705 1.954 17.678 1.00 98.56 153 ALA A CA 1
ATOM 1257 C C . ALA A 1 153 ? -4.372 2.523 17.176 1.00 98.56 153 ALA A C 1
ATOM 1259 O O . ALA A 1 153 ? -3.763 3.377 17.823 1.00 98.56 153 ALA A O 1
ATOM 1260 N N . LEU A 1 154 ? -3.955 2.093 15.986 1.00 98.31 154 LEU A N 1
ATOM 1261 C CA . LEU A 1 154 ? -2.785 2.632 15.297 1.00 98.31 154 LEU A CA 1
ATOM 1262 C C . LEU A 1 154 ? -3.206 3.383 14.042 1.00 98.31 154 LEU A C 1
ATOM 1264 O O . LEU A 1 154 ? -3.769 2.788 13.129 1.00 98.31 154 LEU A O 1
ATOM 1268 N N . ASN A 1 155 ? -2.856 4.663 13.966 1.00 97.56 155 ASN A N 1
ATOM 1269 C CA . ASN A 1 155 ? -2.941 5.455 12.749 1.00 97.56 155 ASN A CA 1
ATOM 1270 C C . ASN A 1 155 ? -1.611 5.445 11.989 1.00 97.56 155 ASN A C 1
ATOM 1272 O O . ASN A 1 155 ? -0.600 5.929 12.501 1.00 97.56 155 ASN A O 1
ATOM 1276 N N . ILE A 1 156 ? -1.628 4.944 10.756 1.00 95.31 156 ILE A N 1
ATOM 1277 C CA . ILE A 1 156 ? -0.459 4.872 9.876 1.00 95.31 156 ILE A CA 1
ATOM 1278 C C . ILE A 1 156 ? -0.593 5.943 8.791 1.00 9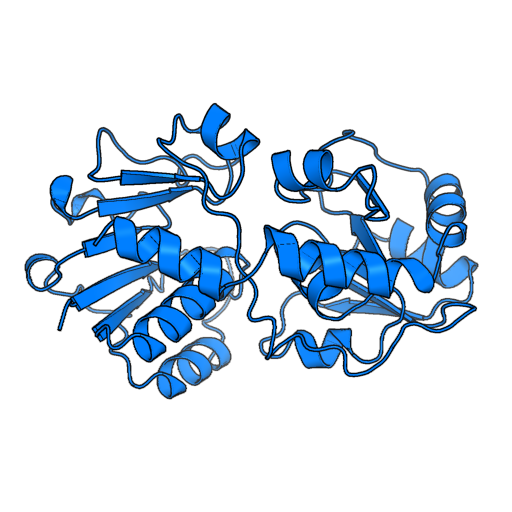5.31 156 ILE A C 1
ATOM 1280 O O . ILE A 1 156 ? -1.229 5.729 7.753 1.00 95.31 156 ILE A O 1
ATOM 1284 N N . PHE A 1 157 ? 0.030 7.101 9.022 1.00 90.62 157 PHE A N 1
ATOM 1285 C CA . PHE A 1 157 ? -0.036 8.247 8.116 1.00 90.62 157 PHE A CA 1
ATOM 1286 C C . PHE A 1 157 ? 1.223 9.107 8.182 1.00 90.62 157 PHE A C 1
ATOM 1288 O O . PHE A 1 157 ? 1.535 9.656 9.223 1.00 90.62 157 PHE A O 1
ATOM 1295 N N . ARG A 1 158 ? 1.893 9.341 7.051 1.00 86.12 158 ARG A N 1
ATOM 1296 C CA . ARG A 1 158 ? 3.092 10.199 6.992 1.00 86.12 158 ARG A CA 1
ATOM 1297 C C . ARG A 1 158 ? 2.883 11.664 7.397 1.00 86.12 158 ARG A C 1
ATOM 1299 O O . ARG A 1 158 ? 3.860 12.322 7.733 1.00 86.12 158 ARG A O 1
ATOM 1306 N N . GLY A 1 159 ? 1.668 12.193 7.269 1.00 85.12 159 GLY A N 1
ATOM 1307 C CA . GLY A 1 159 ? 1.377 13.587 7.593 1.00 85.12 159 GLY A CA 1
ATOM 1308 C C . GLY A 1 159 ? 1.114 13.811 9.080 1.00 85.12 159 GLY A C 1
ATOM 1309 O O . GLY A 1 159 ? 1.267 12.9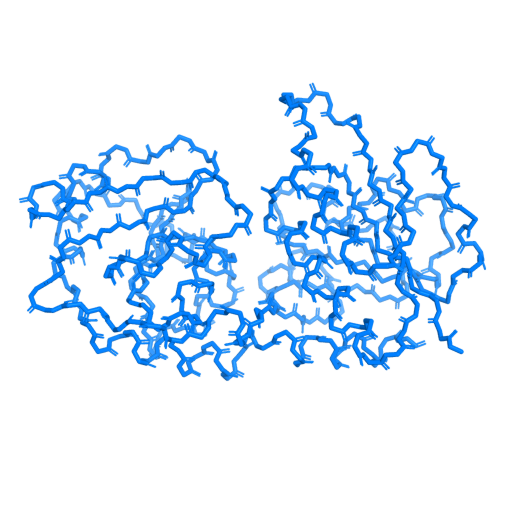15 9.910 1.00 85.12 159 GLY A O 1
ATOM 1310 N N . ILE A 1 160 ? 0.675 15.026 9.399 1.00 85.56 160 ILE A N 1
ATOM 1311 C CA . ILE A 1 160 ? 0.230 15.382 10.747 1.00 85.56 160 ILE A CA 1
ATOM 1312 C C . ILE A 1 160 ? -1.020 14.548 11.076 1.00 85.56 160 ILE A C 1
ATOM 1314 O O . ILE A 1 160 ? -1.966 14.555 10.283 1.00 85.56 160 ILE A O 1
ATOM 1318 N N . PRO A 1 161 ? -1.053 13.814 12.204 1.00 84.69 161 PRO A N 1
ATOM 1319 C CA . PRO A 1 161 ? -2.216 13.015 12.563 1.00 84.69 161 PRO A CA 1
ATOM 1320 C C . PRO A 1 161 ? -3.455 13.896 12.735 1.00 84.69 161 PRO A C 1
ATOM 1322 O O . PRO A 1 161 ? -3.388 14.992 13.292 1.00 84.69 161 PRO A O 1
ATOM 1325 N N . ASN A 1 162 ? -4.608 13.398 12.286 1.00 85.75 162 ASN A N 1
ATOM 1326 C CA . ASN A 1 162 ? -5.878 14.084 12.482 1.00 85.75 162 ASN A CA 1
ATOM 1327 C C . ASN A 1 162 ? -6.235 14.098 13.978 1.00 85.75 162 ASN A C 1
ATOM 1329 O O . ASN A 1 162 ? -6.530 13.054 14.568 1.00 85.75 162 ASN A O 1
ATOM 1333 N N . TYR A 1 163 ? -6.230 15.287 14.585 1.00 91.38 163 TYR A N 1
ATOM 1334 C CA . TYR A 1 163 ? -6.506 15.460 16.011 1.00 91.38 163 TYR A CA 1
ATOM 1335 C C . TYR A 1 163 ? -7.914 14.988 16.413 1.00 91.38 163 TYR A C 1
ATOM 1337 O O . TYR A 1 163 ? -8.105 14.519 17.535 1.00 91.38 163 TYR A O 1
ATOM 1345 N N . SER A 1 164 ? -8.889 15.030 15.499 1.00 93.88 164 SER A N 1
ATOM 1346 C CA . SER A 1 164 ? -10.247 14.538 15.754 1.00 93.88 164 SER A CA 1
ATOM 1347 C C . SER A 1 164 ? -10.293 13.018 15.917 1.00 93.88 164 SER A C 1
ATOM 1349 O O . SER A 1 164 ? -11.033 12.533 16.765 1.00 93.88 164 SER A O 1
ATOM 1351 N N . ILE A 1 165 ? -9.465 12.262 15.185 1.00 94.62 165 ILE A N 1
ATOM 1352 C CA . ILE A 1 165 ? -9.358 10.802 15.362 1.00 94.62 165 ILE A CA 1
ATOM 1353 C C . ILE A 1 165 ? -8.759 10.476 16.728 1.00 94.62 165 ILE A C 1
ATOM 1355 O O . ILE A 1 165 ? -9.292 9.642 17.455 1.00 94.62 165 ILE A O 1
ATOM 1359 N N . TYR A 1 166 ? -7.672 11.159 17.096 1.00 96.06 166 TYR A N 1
ATOM 1360 C CA . TYR A 1 166 ? -7.059 11.009 18.416 1.00 96.06 166 TYR A CA 1
ATOM 1361 C C . TYR A 1 166 ? -8.080 11.263 19.538 1.00 96.06 166 TYR A C 1
ATOM 1363 O O . TYR A 1 166 ? -8.225 10.450 20.454 1.00 96.06 166 TYR A O 1
ATOM 1371 N N . ARG A 1 167 ? -8.824 12.372 19.436 1.00 97.88 167 ARG A N 1
ATOM 1372 C CA . ARG A 1 167 ? -9.889 12.749 20.374 1.00 97.88 167 ARG A CA 1
ATOM 1373 C C . ARG A 1 167 ? -10.995 11.697 20.436 1.00 97.88 167 ARG A C 1
ATOM 1375 O O . ARG A 1 167 ? -11.404 11.340 21.535 1.00 97.88 167 ARG A O 1
ATOM 1382 N N . ALA A 1 168 ? -11.449 11.193 19.288 1.00 98.06 168 ALA A N 1
ATOM 1383 C CA . ALA A 1 168 ? -12.493 10.177 19.222 1.00 98.06 168 ALA A CA 1
ATOM 1384 C C . ALA A 1 168 ? -12.058 8.875 19.911 1.00 98.06 168 ALA A C 1
ATOM 1386 O O . ALA A 1 168 ? -12.767 8.391 20.787 1.00 98.06 168 ALA A O 1
ATOM 1387 N N . CYS A 1 169 ? -10.859 8.363 19.602 1.00 98.19 169 CYS A N 1
ATOM 1388 C CA . CYS A 1 169 ? -10.306 7.185 20.278 1.00 98.19 169 CYS A CA 1
ATOM 1389 C C . CYS A 1 169 ? -10.188 7.398 21.794 1.00 98.19 169 CYS A C 1
ATOM 1391 O O . CYS A 1 169 ? -10.629 6.553 22.567 1.00 98.19 169 CYS A O 1
ATOM 1393 N N . THR A 1 170 ? -9.650 8.545 22.220 1.00 97.81 170 THR A N 1
ATOM 1394 C CA . THR A 1 170 ? -9.448 8.855 23.646 1.00 97.81 170 THR A CA 1
ATOM 1395 C C . THR A 1 170 ? -10.775 8.915 24.404 1.00 97.81 170 THR A C 1
ATOM 1397 O O . THR A 1 170 ? -10.885 8.351 25.489 1.00 97.81 170 THR A O 1
ATOM 1400 N N . ASN A 1 171 ? -11.801 9.541 23.818 1.00 98.44 171 ASN A N 1
ATOM 1401 C CA . ASN A 1 171 ? -13.141 9.612 24.405 1.00 98.44 171 ASN A CA 1
ATOM 1402 C C . ASN A 1 171 ? -13.808 8.235 24.543 1.00 98.44 171 ASN A C 1
ATOM 1404 O O . ASN A 1 171 ? -14.622 8.045 25.441 1.00 98.44 171 ASN A O 1
ATOM 1408 N N . LEU A 1 172 ? -13.450 7.279 23.683 1.00 98.38 172 LEU A N 1
ATOM 1409 C CA . LEU A 1 172 ? -13.920 5.892 23.740 1.00 98.38 172 LEU A CA 1
ATOM 1410 C C . LEU A 1 172 ? -13.034 4.991 24.623 1.00 98.38 172 LEU A C 1
ATOM 1412 O O . LEU A 1 172 ? -13.236 3.782 24.667 1.00 98.38 172 LEU A O 1
ATOM 1416 N N . GLY A 1 173 ? -12.031 5.547 25.315 1.00 98.31 173 GLY A N 1
ATOM 1417 C CA . GLY A 1 173 ? -11.106 4.771 26.148 1.00 98.31 173 GLY A CA 1
ATOM 1418 C C . GLY A 1 173 ? -10.124 3.897 25.355 1.00 98.31 173 GLY A C 1
ATOM 1419 O O . GLY A 1 173 ? -9.559 2.950 25.901 1.00 98.31 173 GLY A O 1
ATOM 1420 N N . ILE A 1 174 ? -9.909 4.201 24.072 1.00 98.69 174 ILE A N 1
AT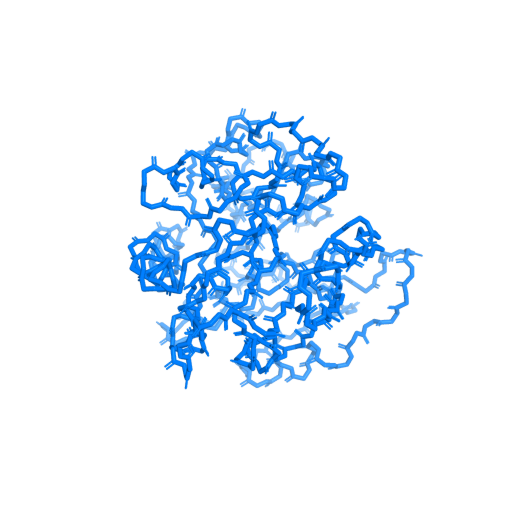OM 1421 C CA . ILE A 1 174 ? -8.996 3.481 23.181 1.00 98.69 174 ILE A CA 1
ATOM 1422 C C . ILE A 1 174 ? -7.657 4.223 23.142 1.00 98.69 174 ILE A C 1
ATOM 1424 O O . ILE A 1 174 ? -7.585 5.390 22.755 1.00 98.69 174 ILE A O 1
ATOM 1428 N N . GLU A 1 175 ? -6.573 3.533 23.496 1.00 98.50 175 GLU A N 1
ATOM 1429 C CA . GLU A 1 175 ? -5.216 4.070 23.380 1.00 98.50 175 GLU A CA 1
ATOM 1430 C C . GLU A 1 175 ? -4.888 4.320 21.904 1.00 98.50 175 GLU A C 1
ATOM 1432 O O . GLU A 1 175 ? -4.916 3.402 21.082 1.00 98.50 175 GLU A O 1
ATOM 1437 N N . TYR A 1 176 ? -4.569 5.568 21.568 1.00 98.12 176 TYR A N 1
ATOM 1438 C CA . TYR A 1 176 ? -4.236 5.977 20.211 1.00 98.12 176 TYR A CA 1
ATOM 1439 C C . TYR A 1 176 ? -2.729 6.132 20.035 1.00 98.12 176 TYR A C 1
ATOM 1441 O O . TYR A 1 176 ? -2.073 6.851 20.792 1.00 98.12 176 TYR A O 1
ATOM 1449 N N . ARG A 1 177 ? -2.194 5.541 18.968 1.00 97.00 177 ARG A N 1
ATOM 1450 C CA . ARG A 1 177 ? -0.821 5.764 18.515 1.00 97.00 177 ARG A CA 1
ATOM 1451 C C . ARG A 1 177 ? -0.803 6.188 17.054 1.00 97.00 177 ARG A C 1
ATOM 1453 O O . ARG A 1 177 ? -1.563 5.681 16.237 1.00 97.00 177 ARG A O 1
ATOM 1460 N N . HIS A 1 178 ? 0.114 7.084 16.712 1.00 95.94 178 HIS A N 1
ATOM 1461 C CA . HIS A 1 178 ? 0.397 7.481 15.336 1.00 95.94 178 HIS A CA 1
ATOM 1462 C C . HIS A 1 178 ? 1.806 7.046 14.935 1.00 95.94 178 HIS A C 1
ATOM 1464 O O . HIS A 1 178 ? 2.746 7.163 15.721 1.00 95.94 178 HIS A O 1
ATOM 1470 N N . VAL A 1 179 ? 1.939 6.532 13.713 1.00 93.12 179 VAL A N 1
ATOM 1471 C CA . VAL A 1 179 ? 3.219 6.199 13.086 1.00 93.12 179 VAL A CA 1
ATOM 1472 C C . VAL A 1 179 ? 3.260 6.834 11.699 1.00 93.12 179 VAL A C 1
ATOM 1474 O O . VAL A 1 179 ? 2.443 6.531 10.829 1.00 93.12 179 VAL A O 1
ATOM 1477 N N . GLY A 1 180 ? 4.238 7.720 11.498 1.00 87.50 180 GLY A N 1
ATOM 1478 C CA . GLY A 1 180 ? 4.471 8.391 10.219 1.00 87.50 180 GLY A CA 1
ATOM 1479 C C . GLY A 1 180 ? 5.085 7.472 9.169 1.00 87.50 180 GLY A C 1
ATOM 1480 O O . GLY A 1 180 ? 4.629 7.413 8.028 1.00 87.50 180 GLY A O 1
ATOM 1481 N N . ALA A 1 181 ? 6.119 6.741 9.570 1.00 82.75 181 ALA A N 1
ATOM 1482 C CA . ALA A 1 181 ? 6.802 5.744 8.767 1.00 82.75 181 ALA A CA 1
ATOM 1483 C C . ALA A 1 181 ? 7.503 4.753 9.708 1.00 82.75 181 ALA A C 1
ATOM 1485 O O . ALA A 1 181 ? 7.977 5.146 10.773 1.00 82.75 181 ALA A O 1
ATOM 1486 N N . ALA A 1 182 ? 7.546 3.477 9.330 1.00 84.50 182 ALA A N 1
ATOM 1487 C CA . ALA A 1 182 ? 8.297 2.448 10.041 1.00 84.50 182 ALA A CA 1
ATOM 1488 C C . ALA A 1 182 ? 8.710 1.351 9.056 1.00 84.50 182 ALA A C 1
ATOM 1490 O O . ALA A 1 182 ? 7.888 0.899 8.260 1.00 84.50 182 ALA A O 1
ATOM 1491 N N . LEU A 1 183 ? 9.968 0.907 9.111 1.00 77.50 183 LEU A N 1
ATOM 1492 C CA . LEU A 1 183 ? 10.447 -0.204 8.278 1.00 77.50 183 LEU A CA 1
ATOM 1493 C C . LEU A 1 183 ? 9.699 -1.509 8.546 1.00 77.50 183 LEU A C 1
ATOM 1495 O O . LEU A 1 183 ? 9.318 -2.232 7.625 1.00 77.50 183 LEU A O 1
ATOM 1499 N N . ASN A 1 184 ? 9.519 -1.794 9.832 1.00 85.75 184 ASN A N 1
ATOM 1500 C CA . ASN A 1 184 ? 8.881 -3.004 10.322 1.00 85.75 184 ASN A CA 1
ATOM 1501 C C . ASN A 1 184 ? 7.467 -2.662 10.774 1.00 85.75 184 ASN A C 1
ATOM 1503 O O . ASN A 1 184 ? 7.099 -2.885 11.927 1.00 85.75 184 ASN A O 1
ATOM 1507 N N . ILE A 1 185 ? 6.686 -2.046 9.885 1.00 92.31 185 ILE A N 1
ATOM 1508 C CA . ILE A 1 185 ? 5.323 -1.604 10.190 1.00 92.31 185 ILE A CA 1
ATOM 1509 C C . ILE A 1 185 ? 4.435 -2.766 10.660 1.00 92.31 185 ILE A C 1
ATOM 1511 O O . ILE A 1 185 ? 3.543 -2.5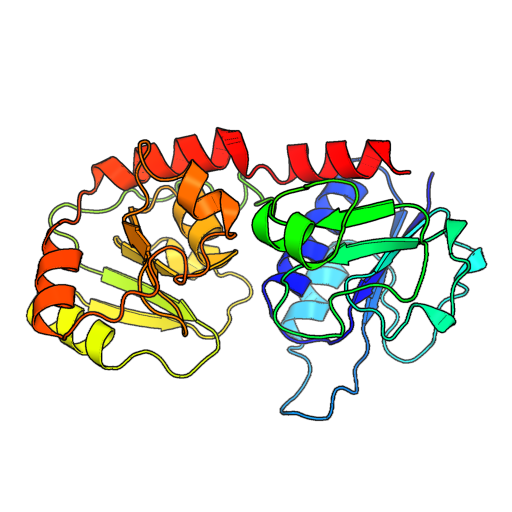63 11.477 1.00 92.31 185 ILE A O 1
ATOM 1515 N N . GLU A 1 186 ? 4.730 -4.007 10.260 1.00 94.75 186 GLU A N 1
ATOM 1516 C CA . GLU A 1 186 ? 4.073 -5.199 10.793 1.00 94.75 186 GLU A CA 1
ATOM 1517 C C . GLU A 1 186 ? 4.240 -5.331 12.313 1.00 94.75 186 GLU A C 1
ATOM 1519 O O . GLU A 1 186 ? 3.301 -5.727 12.996 1.00 94.75 186 GLU A O 1
ATOM 1524 N N . THR A 1 187 ? 5.394 -4.957 12.874 1.00 94.44 187 THR A N 1
ATOM 1525 C CA . THR A 1 187 ? 5.618 -5.003 14.330 1.00 94.44 187 THR A CA 1
ATOM 1526 C C . THR A 1 187 ? 4.822 -3.934 15.069 1.00 94.44 187 THR A C 1
ATOM 1528 O O . THR A 1 187 ? 4.394 -4.166 16.197 1.00 94.44 187 THR A O 1
ATOM 1531 N N . GLU A 1 188 ? 4.542 -2.812 14.405 1.00 96.69 188 GLU A N 1
ATOM 1532 C CA . GLU A 1 188 ? 3.677 -1.759 14.929 1.00 96.69 188 GLU A CA 1
ATOM 1533 C C . GLU A 1 188 ? 2.198 -2.154 14.832 1.00 96.69 188 GLU A C 1
ATOM 1535 O O . GLU A 1 188 ? 1.420 -1.872 15.739 1.00 96.69 188 GLU A O 1
ATOM 1540 N N . ILE A 1 189 ? 1.794 -2.868 13.779 1.00 98.19 189 ILE A N 1
ATOM 1541 C CA . ILE A 1 189 ? 0.410 -3.321 13.574 1.00 98.19 189 ILE A CA 1
ATOM 1542 C C . ILE A 1 189 ? -0.008 -4.383 14.603 1.00 98.19 189 ILE A C 1
ATOM 1544 O O . ILE A 1 189 ? -1.118 -4.332 15.135 1.00 98.19 189 ILE A O 1
ATOM 1548 N N . VAL A 1 190 ? 0.864 -5.350 14.906 1.00 97.81 190 VAL A N 1
ATOM 1549 C CA . VAL A 1 190 ? 0.554 -6.515 15.761 1.00 97.81 190 VAL A CA 1
ATOM 1550 C C . VAL A 1 190 ? -0.125 -6.177 17.100 1.00 97.81 190 VAL A C 1
ATOM 1552 O O . VAL A 1 190 ? -1.148 -6.811 17.392 1.00 97.81 190 VAL A O 1
ATOM 1555 N N . PRO A 1 191 ? 0.372 -5.229 17.923 1.00 97.62 191 PRO A N 1
ATOM 1556 C CA . PRO A 1 191 ? -0.204 -4.952 19.240 1.00 97.62 191 PRO A CA 1
ATOM 1557 C C . PRO A 1 191 ? -1.562 -4.233 19.210 1.00 97.62 191 PRO A C 1
ATOM 1559 O O . PRO A 1 191 ? -2.208 -4.148 20.260 1.00 97.62 191 PRO A O 1
ATOM 1562 N N . ASN A 1 192 ? -1.999 -3.736 18.052 1.00 98.56 192 ASN A N 1
ATOM 1563 C CA . ASN A 1 192 ? -3.204 -2.925 17.909 1.00 98.56 192 ASN A CA 1
ATOM 1564 C C . ASN A 1 192 ? -4.427 -3.769 17.523 1.00 98.56 192 ASN A C 1
ATOM 1566 O O . ASN A 1 192 ? -4.306 -4.836 16.912 1.00 98.56 192 ASN A O 1
ATOM 1570 N N . ASP A 1 193 ? -5.609 -3.299 17.918 1.00 98.56 193 ASP A N 1
ATOM 1571 C CA . ASP A 1 193 ? -6.896 -3.919 17.584 1.00 98.56 193 ASP A CA 1
ATOM 1572 C C . ASP A 1 193 ? -7.499 -3.257 16.337 1.00 98.56 193 ASP A C 1
ATOM 1574 O O . ASP A 1 193 ? -7.974 -3.947 15.435 1.00 98.56 193 ASP A O 1
ATOM 1578 N N . ILE A 1 194 ? -7.392 -1.925 16.265 1.00 98.75 194 ILE A N 1
ATOM 1579 C CA . ILE A 1 194 ? -7.852 -1.099 15.147 1.00 98.75 194 ILE A CA 1
ATOM 1580 C C . ILE A 1 194 ? -6.645 -0.576 14.374 1.00 98.75 194 ILE A C 1
ATOM 1582 O O . ILE A 1 194 ? -5.715 -0.019 14.965 1.00 98.75 194 ILE A O 1
ATOM 1586 N N . ILE A 1 195 ? -6.686 -0.699 13.050 1.00 98.56 195 ILE A N 1
ATOM 1587 C CA . ILE A 1 195 ? -5.760 0.002 12.159 1.00 98.56 195 ILE A CA 1
ATOM 1588 C C . ILE A 1 195 ? -6.519 1.099 11.427 1.00 98.56 195 ILE A C 1
ATOM 1590 O O . ILE A 1 195 ? -7.530 0.853 10.776 1.00 98.56 195 ILE A O 1
ATOM 1594 N N . ILE A 1 196 ? -6.005 2.316 11.531 1.00 98.25 196 ILE A N 1
ATOM 1595 C CA . ILE A 1 196 ? -6.493 3.495 10.834 1.00 98.25 196 ILE A CA 1
ATOM 1596 C C . ILE A 1 196 ? -5.456 3.814 9.759 1.00 98.25 196 ILE A C 1
ATOM 1598 O O . ILE A 1 196 ? -4.283 4.040 10.060 1.00 98.25 196 ILE A O 1
ATOM 1602 N N . GLY A 1 197 ? -5.853 3.771 8.494 1.00 95.94 197 GLY A N 1
ATOM 1603 C CA . GLY A 1 197 ? -4.912 3.942 7.390 1.00 95.94 197 GLY A CA 1
ATOM 1604 C C . GLY A 1 197 ? -5.596 4.238 6.067 1.00 95.94 197 GLY A C 1
ATOM 1605 O O . GLY A 1 197 ? -6.815 4.198 5.956 1.00 95.94 197 GLY A O 1
ATOM 1606 N N . TYR A 1 198 ? -4.801 4.522 5.043 1.00 93.31 198 TYR A N 1
ATOM 1607 C CA . TYR A 1 198 ? -5.275 4.746 3.678 1.00 93.31 198 TYR A CA 1
ATOM 1608 C C . TYR A 1 198 ? -4.224 4.239 2.693 1.00 93.31 198 TYR A C 1
ATOM 1610 O O . TYR A 1 198 ? -3.036 4.121 3.014 1.00 93.31 198 TYR A O 1
ATOM 1618 N N . GLY A 1 199 ? -4.643 3.921 1.472 1.00 94.06 199 GLY A N 1
ATOM 1619 C CA . GLY A 1 199 ? -3.738 3.327 0.500 1.00 94.06 199 GLY A CA 1
ATOM 1620 C C . GLY A 1 199 ? -3.191 1.994 0.993 1.00 94.06 199 GLY A C 1
ATOM 1621 O O . GLY A 1 199 ? -3.902 1.150 1.539 1.00 94.06 199 GLY A O 1
ATOM 1622 N N . ARG A 1 200 ? -1.879 1.829 0.832 1.00 94.88 200 ARG A N 1
ATOM 1623 C CA . ARG A 1 200 ? -1.186 0.587 1.168 1.00 94.88 200 ARG A CA 1
ATOM 1624 C C . ARG A 1 200 ? -1.208 0.263 2.670 1.00 94.88 200 ARG A C 1
ATOM 1626 O O . ARG A 1 200 ? -1.222 -0.915 3.002 1.00 94.88 200 ARG A O 1
ATOM 1633 N N . SER A 1 201 ? -1.274 1.249 3.572 1.00 95.94 201 SER A N 1
ATOM 1634 C CA . SER A 1 201 ? -1.309 0.959 5.017 1.00 95.94 201 SER A CA 1
ATOM 1635 C C . SER A 1 201 ? -2.625 0.317 5.464 1.00 95.94 201 SER A C 1
ATOM 1637 O O . SER A 1 201 ? -2.625 -0.523 6.364 1.00 95.94 201 SER A O 1
ATOM 1639 N N . ALA A 1 202 ? -3.736 0.631 4.785 1.00 97.69 202 ALA A N 1
ATOM 1640 C CA . ALA A 1 202 ? -4.998 -0.079 4.981 1.00 97.69 202 ALA A CA 1
ATOM 1641 C C . ALA A 1 202 ? -4.842 -1.566 4.617 1.00 97.69 202 ALA A C 1
ATOM 1643 O O . ALA A 1 202 ? -5.227 -2.438 5.391 1.00 97.69 202 ALA A O 1
ATOM 1644 N N . TYR A 1 203 ? -4.193 -1.865 3.489 1.00 98.44 203 TYR A N 1
ATOM 1645 C CA . TYR A 1 203 ? -3.939 -3.236 3.038 1.00 98.44 203 TYR A CA 1
ATOM 1646 C C . TYR A 1 203 ? -3.018 -4.028 3.969 1.00 98.44 203 TYR A C 1
ATOM 1648 O O . TYR A 1 203 ? -3.260 -5.207 4.205 1.00 98.44 203 TYR A O 1
ATOM 1656 N N . GLU A 1 204 ? -1.990 -3.396 4.536 1.00 98.19 204 GLU A N 1
ATOM 1657 C CA . GLU A 1 204 ? -1.114 -4.026 5.535 1.00 98.19 204 GLU A CA 1
ATOM 1658 C C . GLU A 1 204 ? -1.878 -4.391 6.818 1.00 98.19 204 GLU A C 1
ATOM 1660 O O . GLU A 1 204 ? -1.704 -5.489 7.361 1.00 98.19 204 GLU A O 1
ATOM 1665 N N . GLY A 1 205 ? -2.769 -3.503 7.277 1.00 98.38 205 GLY A N 1
ATOM 1666 C CA . GLY A 1 205 ? -3.679 -3.777 8.391 1.00 98.38 205 GLY A CA 1
ATOM 1667 C C . GLY A 1 205 ? -4.639 -4.928 8.086 1.00 98.38 205 GLY A C 1
ATOM 1668 O O . GLY A 1 205 ? -4.799 -5.832 8.910 1.00 98.38 205 GLY A O 1
ATOM 1669 N N . MET A 1 206 ? -5.211 -4.940 6.876 1.00 98.69 206 MET A N 1
ATOM 1670 C CA . MET A 1 206 ? -6.097 -6.007 6.412 1.00 98.69 206 MET A CA 1
ATOM 1671 C C . MET A 1 206 ? -5.378 -7.357 6.364 1.00 98.69 206 MET A C 1
ATOM 1673 O O . MET A 1 206 ? -5.854 -8.332 6.941 1.00 98.69 206 MET A O 1
ATOM 1677 N N . ALA A 1 207 ? -4.200 -7.405 5.736 1.00 98.62 207 ALA A N 1
ATOM 1678 C CA . ALA A 1 207 ? -3.382 -8.609 5.642 1.00 98.62 207 ALA A CA 1
ATOM 1679 C C . ALA A 1 207 ? -3.026 -9.162 7.028 1.00 98.62 207 ALA A C 1
ATOM 1681 O O . ALA A 1 207 ? -3.055 -10.374 7.216 1.00 98.62 207 ALA A O 1
ATOM 1682 N N . SER A 1 208 ? -2.802 -8.288 8.015 1.00 98.62 208 SER A N 1
ATOM 1683 C CA . SER A 1 208 ? -2.508 -8.663 9.407 1.00 98.62 208 SER A CA 1
ATOM 1684 C C . SER A 1 208 ? -3.730 -9.127 10.214 1.00 98.62 208 SER A C 1
ATOM 1686 O O . SER A 1 208 ? -3.617 -9.369 11.419 1.00 98.62 208 SER A O 1
ATOM 1688 N N . GLY A 1 209 ? -4.901 -9.226 9.580 1.00 98.25 209 GLY A N 1
ATOM 1689 C CA . GLY A 1 209 ? -6.151 -9.655 10.202 1.00 98.25 209 GLY A CA 1
ATOM 1690 C C . GLY A 1 209 ? -6.720 -8.656 11.204 1.00 98.25 209 GLY A C 1
ATOM 1691 O O . GLY A 1 209 ? -7.294 -9.066 12.215 1.00 98.25 209 GLY A O 1
ATOM 1692 N N . LYS A 1 210 ? -6.521 -7.352 10.974 1.00 98.56 210 LYS A N 1
ATOM 1693 C CA . LYS A 1 210 ? -7.042 -6.280 11.833 1.00 98.56 210 LYS A CA 1
ATOM 1694 C C . LYS A 1 210 ? -8.320 -5.673 11.265 1.00 98.56 210 LYS A C 1
ATOM 1696 O O . LYS A 1 210 ? -8.509 -5.640 10.047 1.00 98.56 210 LYS A O 1
ATOM 1701 N N . ALA A 1 211 ? -9.183 -5.160 12.141 1.00 98.31 211 ALA A N 1
ATOM 1702 C CA . ALA A 1 211 ? -10.276 -4.300 11.704 1.00 98.31 211 ALA A CA 1
ATOM 1703 C C . ALA A 1 211 ? -9.670 -2.980 11.204 1.00 98.31 211 ALA A C 1
ATOM 1705 O O . ALA A 1 211 ? -8.868 -2.353 11.906 1.00 98.31 211 ALA A O 1
ATOM 1706 N N . VAL A 1 212 ? -10.004 -2.594 9.973 1.00 98.69 212 VAL A N 1
ATOM 1707 C CA . VAL A 1 212 ? -9.401 -1.443 9.297 1.00 98.69 212 VAL A CA 1
ATOM 1708 C C . VAL A 1 212 ? -10.445 -0.368 9.069 1.00 98.69 212 VAL A C 1
ATOM 1710 O O . VAL A 1 212 ? -11.437 -0.604 8.383 1.00 98.69 212 VAL A O 1
ATOM 1713 N N . LEU A 1 213 ? -10.177 0.819 9.602 1.00 98.25 213 LEU A N 1
ATOM 1714 C CA . LEU A 1 213 ? -10.904 2.044 9.307 1.00 98.25 213 LEU A CA 1
ATOM 1715 C C . LEU A 1 213 ? -10.116 2.835 8.259 1.00 98.25 213 LEU A C 1
ATOM 1717 O O . LEU A 1 213 ? -8.990 3.272 8.518 1.00 98.25 213 LEU A O 1
ATOM 1721 N N . VAL A 1 214 ? -10.696 3.028 7.074 1.00 97.50 214 VAL A N 1
ATOM 1722 C CA . VAL A 1 214 ? -10.047 3.799 6.012 1.00 97.50 214 VAL A CA 1
ATOM 1723 C C . VAL A 1 214 ? -10.223 5.289 6.281 1.00 97.50 214 VAL A C 1
ATOM 1725 O O . VAL A 1 214 ? -11.309 5.841 6.095 1.00 97.50 214 VAL A O 1
ATOM 1728 N N . HIS A 1 215 ? -9.143 5.942 6.697 1.00 94.88 215 HIS A N 1
ATOM 1729 C CA . HIS A 1 215 ? -9.099 7.372 6.989 1.00 94.88 215 HIS A CA 1
ATOM 1730 C C . HIS A 1 215 ? -7.753 7.957 6.560 1.00 94.88 215 HIS A C 1
ATOM 1732 O O . HIS A 1 215 ? -6.695 7.378 6.814 1.00 94.88 215 HIS A O 1
ATOM 1738 N N . GLY A 1 216 ? -7.784 9.125 5.924 1.00 88.81 216 GLY A N 1
ATOM 1739 C CA . GLY A 1 216 ? -6.590 9.779 5.404 1.00 88.81 216 GLY A CA 1
ATOM 1740 C C . GLY A 1 216 ? -6.758 11.293 5.263 1.00 88.81 216 GLY A C 1
ATOM 1741 O O . GLY A 1 216 ? -7.713 11.865 5.787 1.00 88.81 216 GLY A O 1
ATOM 1742 N N . PRO A 1 217 ? -5.861 11.969 4.522 1.00 84.75 217 PRO A N 1
ATOM 1743 C CA . PRO A 1 217 ? -5.902 13.429 4.340 1.00 84.75 217 PRO A CA 1
ATOM 1744 C C . PRO A 1 217 ? -7.171 13.941 3.638 1.00 84.75 217 PRO A C 1
ATOM 1746 O O . PRO A 1 217 ? -7.413 15.141 3.574 1.00 84.75 217 PRO A O 1
ATOM 1749 N N . PHE A 1 218 ? -7.966 13.028 3.094 1.00 83.94 218 PHE A N 1
ATOM 1750 C CA . PHE A 1 218 ? -9.073 13.288 2.189 1.00 83.94 218 PHE A CA 1
ATOM 1751 C C . PHE A 1 218 ? -10.440 12.904 2.748 1.00 83.94 218 PHE A C 1
ATOM 1753 O O . PHE A 1 218 ? -11.429 12.929 2.017 1.00 83.94 218 PHE A O 1
ATOM 1760 N N . GLY A 1 219 ? -10.477 12.569 4.036 1.00 90.06 219 GLY A N 1
ATOM 1761 C CA . GLY A 1 219 ? -11.680 12.136 4.718 1.00 90.06 219 GLY A CA 1
ATOM 1762 C C . GLY A 1 219 ? -11.631 10.660 5.087 1.00 90.06 219 GLY A C 1
ATOM 1763 O O . GLY A 1 219 ? -10.564 10.075 5.305 1.00 90.06 219 GLY A O 1
ATOM 1764 N N . THR A 1 220 ? -12.822 10.088 5.212 1.00 93.50 220 THR A N 1
ATOM 1765 C CA . THR A 1 220 ? -13.054 8.743 5.735 1.00 93.50 220 THR A CA 1
ATOM 1766 C C . THR A 1 220 ? -13.909 7.956 4.756 1.00 93.50 220 THR A C 1
ATOM 1768 O O . THR A 1 220 ? -14.978 8.418 4.366 1.00 93.50 220 THR A O 1
ATOM 1771 N N . ASP A 1 221 ? -13.463 6.753 4.398 1.00 93.88 221 ASP A N 1
ATOM 1772 C CA . ASP A 1 221 ? -14.262 5.809 3.604 1.00 93.88 221 ASP A CA 1
ATOM 1773 C C . ASP A 1 221 ? -14.978 4.760 4.474 1.00 93.88 221 ASP A C 1
ATOM 1775 O O . ASP A 1 221 ? -15.764 3.960 3.967 1.00 93.88 221 ASP A O 1
ATOM 1779 N N . GLY A 1 222 ? -14.740 4.798 5.786 1.00 96.00 222 GLY A N 1
ATOM 1780 C CA . GLY A 1 222 ? -15.372 3.928 6.771 1.00 96.00 222 GLY A CA 1
ATOM 1781 C C . GLY A 1 222 ? -14.613 2.623 6.982 1.00 96.00 222 GLY A C 1
ATOM 1782 O O . GLY A 1 222 ? -13.460 2.468 6.568 1.00 96.00 222 GLY A O 1
ATOM 1783 N N . TRP A 1 223 ? -15.250 1.698 7.695 1.00 98.00 223 TRP A N 1
ATOM 1784 C CA . TRP A 1 223 ? -14.703 0.368 7.933 1.00 98.00 223 TRP A CA 1
ATOM 1785 C C . TRP A 1 223 ? -14.604 -0.420 6.633 1.00 98.00 223 TRP A C 1
ATOM 1787 O O . TRP A 1 223 ? -15.512 -0.389 5.801 1.00 98.00 223 TRP A O 1
ATOM 1797 N N . VAL A 1 224 ? -13.515 -1.163 6.473 1.00 98.44 224 VAL A N 1
ATOM 1798 C CA . VAL A 1 224 ? -13.417 -2.169 5.417 1.00 98.44 224 VAL A CA 1
ATOM 1799 C C . VAL A 1 224 ? -14.356 -3.320 5.758 1.00 98.44 224 VAL A C 1
ATOM 1801 O O . VAL A 1 224 ? -14.230 -3.923 6.822 1.00 98.44 224 VAL A O 1
ATOM 1804 N N . LYS A 1 225 ? -15.283 -3.618 4.846 1.00 98.31 225 LYS A N 1
ATOM 1805 C CA . LYS A 1 225 ? -16.260 -4.703 4.963 1.00 98.31 225 LYS A CA 1
ATOM 1806 C C . LYS A 1 225 ? -16.352 -5.487 3.645 1.00 98.31 225 LYS A C 1
ATOM 1808 O O . LYS A 1 225 ? -16.098 -4.907 2.583 1.00 98.31 225 LYS A O 1
ATOM 1813 N N . PRO A 1 226 ? -16.738 -6.778 3.658 1.00 98.50 226 PRO A N 1
ATOM 1814 C CA . PRO A 1 226 ? -16.921 -7.562 2.432 1.00 98.50 226 PRO A CA 1
ATOM 1815 C C . PRO A 1 226 ? -17.796 -6.874 1.376 1.00 98.50 226 PRO A C 1
ATOM 1817 O O . PRO A 1 226 ? -17.446 -6.853 0.200 1.00 98.50 226 PRO A O 1
ATOM 1820 N N . GLU A 1 227 ? -18.897 -6.261 1.802 1.00 97.88 227 GLU A N 1
ATOM 1821 C CA . GLU A 1 227 ? -19.893 -5.616 0.948 1.00 97.88 227 GLU A CA 1
ATOM 1822 C C . GLU A 1 227 ? -19.431 -4.288 0.331 1.00 97.88 227 GLU A C 1
ATOM 1824 O O . GLU A 1 227 ? -20.014 -3.842 -0.657 1.00 97.88 227 GLU A O 1
ATOM 1829 N N . ASN A 1 228 ? -18.393 -3.644 0.880 1.00 97.00 228 ASN A N 1
ATOM 1830 C CA . ASN A 1 228 ? -17.910 -2.352 0.385 1.00 97.00 228 ASN A CA 1
ATOM 1831 C C . ASN A 1 228 ? -16.497 -2.400 -0.216 1.00 97.00 228 ASN A C 1
ATOM 1833 O O . ASN A 1 228 ? -16.093 -1.441 -0.879 1.00 97.00 228 ASN A O 1
ATOM 1837 N N . PHE A 1 229 ? -15.751 -3.494 -0.031 1.00 98.06 229 PHE A N 1
ATOM 1838 C CA . PHE A 1 229 ? -14.320 -3.505 -0.31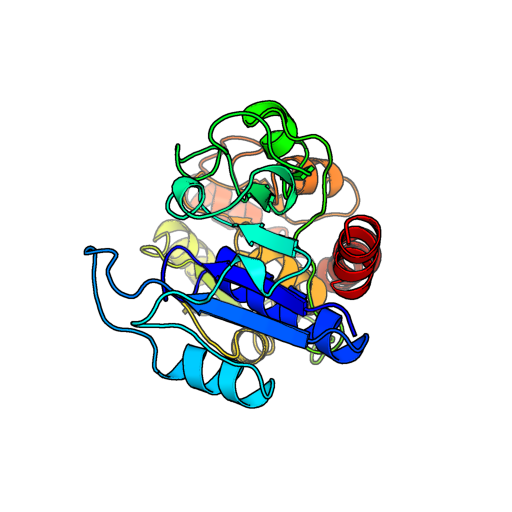5 1.00 98.06 229 PHE A CA 1
ATOM 1839 C C . PHE A 1 229 ? -13.974 -3.239 -1.780 1.00 98.06 229 PHE A C 1
ATOM 1841 O O . PHE A 1 229 ? -13.039 -2.493 -2.044 1.00 98.06 229 PHE A O 1
ATOM 1848 N N . GLU A 1 230 ? -14.730 -3.759 -2.749 1.00 97.31 230 GLU A N 1
ATOM 1849 C CA . GLU A 1 230 ? -14.446 -3.494 -4.169 1.00 97.31 230 GLU A CA 1
ATOM 1850 C C . GLU A 1 230 ? -14.565 -2.002 -4.517 1.00 97.31 230 GLU A C 1
ATOM 1852 O O . GLU A 1 230 ? -13.775 -1.468 -5.300 1.00 97.31 230 GLU A O 1
ATOM 1857 N N . LYS A 1 231 ? -15.492 -1.289 -3.866 1.00 96.31 231 LYS A N 1
ATOM 1858 C CA . LYS A 1 231 ? -15.639 0.165 -4.006 1.00 96.31 231 LYS A CA 1
ATOM 1859 C C . LYS A 1 231 ? -14.436 0.907 -3.413 1.00 96.31 231 LYS A C 1
ATOM 1861 O O . LYS A 1 231 ? -13.978 1.889 -3.999 1.00 96.31 231 LYS A O 1
ATOM 1866 N N . LEU A 1 232 ? -13.909 0.433 -2.283 1.00 96.38 232 LEU A N 1
ATOM 1867 C CA . LEU A 1 232 ? -12.688 0.971 -1.672 1.00 96.38 232 LEU A CA 1
ATOM 1868 C C . LEU A 1 232 ? -11.462 0.689 -2.554 1.00 96.38 232 LEU A C 1
ATOM 1870 O O . LEU A 1 232 ? -10.672 1.592 -2.839 1.00 96.38 232 LEU A O 1
ATOM 1874 N N . LEU A 1 233 ? -11.344 -0.540 -3.059 1.00 96.94 233 LEU A N 1
ATOM 1875 C CA . LEU A 1 233 ? -10.277 -1.004 -3.943 1.00 96.94 233 LEU A CA 1
ATOM 1876 C C . LEU A 1 233 ? -10.242 -0.218 -5.260 1.00 96.94 233 LEU A C 1
ATOM 1878 O O . LEU A 1 233 ? -9.159 0.151 -5.722 1.00 96.94 233 LEU A O 1
ATOM 1882 N N . TYR A 1 234 ? -11.409 0.133 -5.820 1.00 96.31 234 TYR A N 1
ATOM 1883 C CA . TYR A 1 234 ? -11.527 0.988 -7.009 1.00 96.31 234 TYR A CA 1
ATOM 1884 C C . TYR A 1 234 ? -10.740 2.302 -6.865 1.00 96.31 234 TYR A C 1
ATOM 1886 O O . TYR A 1 234 ? -10.171 2.779 -7.848 1.00 96.31 234 TYR A O 1
ATOM 1894 N N . ARG A 1 235 ? -10.653 2.870 -5.650 1.00 93.56 235 ARG A N 1
ATOM 1895 C CA . ARG A 1 235 ? -9.864 4.081 -5.343 1.00 93.56 235 ARG A CA 1
ATOM 1896 C C . ARG A 1 235 ? -8.628 3.819 -4.491 1.00 93.56 235 ARG A C 1
ATOM 1898 O O . ARG A 1 235 ? -8.099 4.754 -3.899 1.00 93.56 235 ARG A O 1
ATOM 1905 N N . ASN A 1 236 ? -8.153 2.581 -4.428 1.00 94.94 236 ASN A N 1
ATOM 1906 C CA . ASN A 1 236 ? -6.993 2.209 -3.629 1.00 94.94 236 ASN A CA 1
ATOM 1907 C C . ASN A 1 236 ? -7.121 2.590 -2.136 1.00 94.94 236 ASN A C 1
ATOM 1909 O O . ASN A 1 236 ? -6.169 3.116 -1.570 1.00 94.94 236 ASN A O 1
ATOM 1913 N N . CYS A 1 237 ? -8.297 2.427 -1.518 1.00 95.00 237 CYS A N 1
ATOM 1914 C CA . CYS A 1 237 ? -8.568 2.818 -0.125 1.00 95.00 237 CYS A CA 1
ATOM 1915 C C . CYS A 1 237 ? -8.096 4.247 0.208 1.00 95.00 237 CYS A C 1
ATOM 1917 O O . CYS A 1 237 ? -7.422 4.466 1.214 1.00 95.00 237 CYS A O 1
ATOM 1919 N N . SER A 1 238 ? -8.370 5.226 -0.659 1.00 90.81 238 SER A N 1
ATOM 1920 C CA . SER A 1 238 ? -7.782 6.568 -0.538 1.00 90.81 238 SER A CA 1
ATOM 1921 C C . SER A 1 238 ? -8.385 7.446 0.565 1.00 90.81 238 SER A C 1
ATOM 1923 O O . SER A 1 238 ? -7.847 8.524 0.812 1.00 90.81 238 SER A O 1
ATOM 1925 N N . GLY A 1 239 ? -9.518 7.060 1.161 1.00 88.50 239 GLY A N 1
ATOM 1926 C CA . GLY A 1 239 ? -10.298 7.929 2.051 1.00 88.50 239 GLY A CA 1
ATOM 1927 C C . GLY A 1 239 ? -11.112 9.000 1.309 1.00 88.50 239 GLY A C 1
ATOM 1928 O O . GLY A 1 239 ? -11.616 9.914 1.944 1.00 88.50 239 GLY A O 1
ATOM 1929 N N . TRP A 1 240 ? -11.208 8.918 -0.029 1.00 86.44 240 TRP A N 1
ATOM 1930 C CA . TRP A 1 240 ? -11.927 9.889 -0.883 1.00 86.44 240 TRP A CA 1
ATOM 1931 C C . TRP A 1 240 ? -13.155 9.258 -1.562 1.00 86.44 240 TRP A C 1
ATOM 1933 O O . TRP A 1 240 ? -13.893 9.921 -2.280 1.00 86.44 240 TRP A O 1
ATOM 1943 N N . THR A 1 241 ? -13.412 7.965 -1.400 1.00 79.25 241 THR A N 1
ATOM 1944 C CA . THR A 1 241 ? -14.537 7.287 -2.059 1.00 79.25 241 THR A CA 1
ATOM 1945 C C . THR A 1 241 ? -15.876 7.970 -1.777 1.00 79.25 241 THR A C 1
ATOM 1947 O O . THR A 1 241 ? -16.674 8.107 -2.706 1.00 79.25 241 THR A O 1
ATOM 1950 N N . GLY A 1 242 ? -16.088 8.444 -0.545 1.00 72.81 242 GLY A N 1
ATOM 1951 C CA . GLY A 1 242 ? -17.259 9.242 -0.164 1.00 72.81 242 GLY A CA 1
ATOM 1952 C C . GLY A 1 242 ? -17.037 10.757 -0.064 1.00 72.81 242 GLY A C 1
ATOM 1953 O O . GLY A 1 242 ? -18.015 11.478 0.086 1.00 72.81 242 GLY A O 1
ATOM 1954 N N . ALA A 1 243 ? -15.786 11.238 -0.123 1.00 78.44 243 ALA A N 1
ATOM 1955 C CA . ALA A 1 243 ? -15.407 12.624 0.209 1.00 78.44 243 ALA A CA 1
ATOM 1956 C C . ALA A 1 243 ? -16.023 13.116 1.542 1.00 78.44 243 ALA A C 1
ATOM 1958 O O . ALA A 1 243 ? -16.476 14.254 1.659 1.00 78.44 243 ALA A O 1
ATOM 1959 N N . TYR A 1 244 ? -16.073 12.225 2.536 1.00 86.12 244 TYR A N 1
ATOM 1960 C CA . TYR A 1 244 ? -16.753 12.449 3.806 1.00 86.12 244 TYR A CA 1
ATOM 1961 C C . TYR A 1 244 ? -15.769 12.884 4.898 1.00 86.12 244 TYR A C 1
ATOM 1963 O O . TYR A 1 244 ? -14.802 12.178 5.199 1.00 86.12 244 TYR A O 1
ATOM 1971 N N . PHE A 1 245 ? -16.036 14.039 5.510 1.00 89.62 245 PHE A N 1
ATOM 1972 C CA . PHE A 1 245 ? -15.244 14.627 6.592 1.00 89.62 245 PHE A CA 1
ATOM 1973 C C . PHE A 1 245 ? -16.080 14.659 7.878 1.00 89.62 245 PHE A C 1
ATOM 1975 O O . PHE A 1 245 ? -16.770 15.648 8.123 1.00 89.62 245 PHE A O 1
ATOM 1982 N N . PRO A 1 246 ? -16.057 13.581 8.678 1.00 91.00 246 PRO A N 1
ATOM 1983 C CA . PRO A 1 246 ? -16.876 13.484 9.880 1.00 91.00 246 PRO A CA 1
ATOM 1984 C C . PRO A 1 246 ? -16.463 14.504 10.947 1.00 91.00 246 PRO A C 1
ATOM 1986 O O . PRO A 1 246 ? -15.278 14.798 11.144 1.00 91.00 246 PRO A O 1
ATOM 1989 N N . THR A 1 247 ? -17.454 14.995 11.683 1.00 95.50 247 THR A N 1
ATOM 1990 C CA . THR A 1 247 ? -17.277 15.683 12.964 1.00 95.50 247 THR A CA 1
ATOM 1991 C C . THR A 1 247 ? -16.700 14.734 14.020 1.00 95.50 247 THR A C 1
ATOM 1993 O O . THR A 1 247 ? -16.631 13.520 13.837 1.00 95.50 247 THR A O 1
ATOM 1996 N N . LEU A 1 248 ? -16.283 15.274 15.172 1.00 96.44 248 LEU A N 1
ATOM 1997 C CA . LEU A 1 248 ? -15.798 14.447 16.283 1.00 96.44 248 LEU A CA 1
ATOM 1998 C C . LEU A 1 248 ? -16.850 13.428 16.754 1.00 96.44 248 LEU A C 1
ATOM 2000 O O . LEU A 1 248 ? -16.498 12.284 17.019 1.00 96.44 248 LEU A O 1
ATOM 2004 N N . GLN A 1 249 ? -18.116 13.841 16.851 1.00 97.75 249 GLN A N 1
ATOM 2005 C CA . GLN A 1 249 ? -19.202 12.973 17.303 1.00 97.75 249 GLN A CA 1
ATOM 2006 C C . GLN A 1 249 ? -19.448 11.836 16.303 1.00 97.75 249 GLN A C 1
ATOM 2008 O O . GLN A 1 249 ? -19.470 10.674 16.693 1.00 97.75 249 GLN A O 1
ATOM 2013 N N . GLU A 1 250 ? -19.508 12.153 15.008 1.00 97.19 250 GLU A N 1
ATOM 2014 C CA . GLU A 1 250 ? -19.644 11.140 13.954 1.00 97.19 250 GLU A CA 1
ATOM 2015 C C . GLU A 1 250 ? -18.433 10.195 13.901 1.00 97.19 250 GLU A C 1
ATOM 2017 O O . GLU A 1 250 ? -18.586 9.007 13.637 1.00 97.19 250 GLU A O 1
ATOM 2022 N N . LEU A 1 251 ? -17.218 10.683 14.182 1.00 96.81 251 LEU A N 1
ATOM 2023 C CA . LEU A 1 251 ? -16.038 9.821 14.309 1.00 96.81 251 LEU A CA 1
ATOM 2024 C C . LEU A 1 251 ? -16.139 8.870 15.497 1.00 96.81 251 LEU A C 1
ATOM 2026 O O . LEU A 1 251 ? -15.720 7.722 15.379 1.00 96.81 251 LEU A O 1
ATOM 2030 N N . MET A 1 252 ? -16.661 9.336 16.631 1.00 98.12 252 MET A N 1
ATOM 2031 C CA . MET A 1 252 ? -16.888 8.480 17.792 1.00 98.12 252 MET A CA 1
ATOM 2032 C C . MET A 1 252 ? -17.916 7.398 17.461 1.00 98.12 252 MET A C 1
ATOM 2034 O O . MET A 1 252 ? -17.630 6.225 17.661 1.00 98.12 252 MET A O 1
ATOM 2038 N N . GLU A 1 253 ? -19.048 7.771 16.866 1.00 98.19 253 GLU A N 1
ATOM 2039 C CA . GLU A 1 253 ? -20.086 6.830 16.422 1.00 98.19 253 GLU A CA 1
ATOM 2040 C C . GLU A 1 253 ? -19.567 5.836 15.380 1.00 98.19 253 GLU A C 1
ATOM 2042 O O . GLU A 1 253 ? -19.923 4.660 15.402 1.00 98.19 253 GLU A O 1
ATOM 2047 N N . LEU A 1 254 ? -18.702 6.283 14.470 1.00 97.25 254 LEU A N 1
ATOM 2048 C CA . LEU A 1 254 ? -18.076 5.412 13.486 1.00 97.25 254 LEU A CA 1
ATOM 2049 C C . LEU A 1 254 ? -17.096 4.437 14.141 1.00 97.25 254 LEU A C 1
ATOM 2051 O O . LEU A 1 254 ? -17.107 3.259 13.801 1.00 97.25 254 LEU A O 1
ATOM 2055 N N . ILE A 1 255 ? -16.246 4.893 15.064 1.00 98.06 255 ILE A N 1
ATOM 2056 C CA . ILE A 1 255 ? -15.279 4.023 15.751 1.00 98.06 255 ILE A CA 1
ATOM 2057 C C . ILE A 1 255 ? -15.996 3.023 16.671 1.00 98.06 255 ILE A C 1
ATOM 2059 O O . ILE A 1 255 ? -15.549 1.883 16.776 1.00 98.06 255 ILE A O 1
ATOM 2063 N N . ASP A 1 256 ? -17.117 3.414 17.277 1.00 97.56 256 ASP A N 1
ATOM 2064 C CA . ASP A 1 256 ? -17.929 2.554 18.147 1.00 97.56 256 ASP A CA 1
ATOM 2065 C C . ASP A 1 256 ? -18.600 1.391 17.388 1.00 97.56 256 ASP A C 1
ATOM 2067 O O . ASP A 1 256 ? -18.861 0.339 17.962 1.00 97.56 256 ASP A O 1
ATOM 2071 N N . GLN A 1 257 ? -18.762 1.504 16.062 1.00 97.88 257 GLN A N 1
ATOM 2072 C CA . GLN A 1 257 ? -19.202 0.401 15.185 1.00 97.88 257 GLN A CA 1
ATOM 2073 C C . GLN A 1 257 ? -18.137 -0.689 14.964 1.00 97.88 257 GLN A C 1
ATOM 2075 O O . GLN A 1 257 ? -18.317 -1.569 14.117 1.00 97.88 257 GLN A O 1
ATOM 2080 N N . TYR A 1 258 ? -17.006 -0.620 15.666 1.00 98.50 258 TYR A N 1
ATOM 2081 C CA . TYR A 1 258 ? -15.948 -1.618 15.592 1.00 98.50 258 TYR A CA 1
ATOM 2082 C C . TYR A 1 258 ? -16.476 -3.042 15.822 1.00 98.50 258 TYR A C 1
ATOM 2084 O O . TYR A 1 258 ? -17.159 -3.325 16.806 1.00 98.50 258 TYR A O 1
ATOM 2092 N N . ASP A 1 259 ? -16.042 -3.966 14.963 1.00 98.19 259 ASP A N 1
ATOM 2093 C CA . ASP A 1 259 ? -16.240 -5.400 15.144 1.00 98.19 259 ASP A CA 1
ATOM 2094 C C . ASP A 1 259 ? -14.913 -6.149 14.944 1.00 98.19 259 ASP A C 1
ATOM 2096 O O . ASP A 1 259 ? -14.286 -6.099 13.884 1.00 98.19 259 ASP A O 1
ATOM 2100 N N . ALA A 1 260 ? -14.478 -6.899 15.961 1.00 97.88 260 ALA A N 1
ATOM 2101 C CA . ALA A 1 260 ? -13.269 -7.719 15.886 1.00 97.88 260 ALA A CA 1
ATOM 2102 C C . ALA A 1 260 ? -13.349 -8.803 14.791 1.00 97.88 260 ALA A C 1
ATOM 2104 O O . ALA A 1 260 ? -12.313 -9.244 14.280 1.00 97.88 260 ALA A O 1
ATOM 2105 N N . VAL A 1 261 ? -14.561 -9.236 14.412 1.00 98.06 261 VAL A N 1
ATOM 2106 C CA . VAL A 1 261 ? -14.795 -10.200 13.326 1.00 98.06 261 VAL A CA 1
ATOM 2107 C C . VAL A 1 261 ? -14.332 -9.647 11.977 1.00 98.06 261 VAL A C 1
ATOM 2109 O O . VAL A 1 261 ? -13.825 -10.420 11.157 1.00 98.06 261 VAL A O 1
ATOM 2112 N N . ASP A 1 262 ? -14.381 -8.326 11.776 1.00 98.19 262 ASP A N 1
ATOM 2113 C CA . ASP A 1 262 ? -13.893 -7.688 10.549 1.00 98.19 262 ASP A CA 1
ATOM 2114 C C . ASP A 1 262 ? -12.422 -7.983 10.289 1.00 98.19 262 ASP A C 1
ATOM 2116 O O . ASP A 1 262 ? -12.007 -8.040 9.138 1.00 98.19 262 ASP A O 1
ATOM 2120 N N . GLY A 1 263 ? -11.620 -8.237 11.327 1.00 98.12 263 GLY A N 1
ATOM 2121 C CA . GLY A 1 263 ? -10.230 -8.643 11.148 1.00 98.12 263 GLY A CA 1
ATOM 2122 C C . GLY A 1 263 ? -10.087 -9.900 10.286 1.00 98.12 263 GLY A C 1
ATOM 2123 O O . GLY A 1 263 ? -9.238 -9.952 9.395 1.00 98.12 263 GLY A O 1
ATOM 2124 N N . ARG A 1 264 ? -10.963 -10.896 10.477 1.00 98.12 264 ARG A N 1
ATOM 2125 C CA . ARG A 1 264 ? -10.970 -12.114 9.650 1.00 98.12 264 ARG A CA 1
ATOM 2126 C C . ARG A 1 264 ? -11.453 -11.833 8.232 1.00 98.12 264 ARG A C 1
ATOM 2128 O O . ARG A 1 264 ? -10.850 -12.326 7.283 1.00 98.12 264 ARG A O 1
ATOM 2135 N N . HIS A 1 265 ? -12.499 -11.023 8.086 1.00 98.56 265 HIS A N 1
ATOM 2136 C CA . HIS A 1 265 ? -12.997 -10.622 6.770 1.00 98.56 265 HIS A CA 1
ATOM 2137 C C . HIS A 1 265 ? -11.932 -9.856 5.979 1.00 98.56 265 HIS A C 1
ATOM 2139 O O . HIS A 1 265 ? -11.660 -10.178 4.825 1.00 98.56 265 HIS A O 1
ATOM 2145 N N . ASN A 1 266 ? -11.253 -8.913 6.623 1.00 98.69 266 ASN A N 1
ATOM 2146 C CA . ASN A 1 266 ? -10.188 -8.118 6.033 1.00 98.69 266 ASN A CA 1
ATOM 2147 C C . ASN A 1 266 ? -9.002 -8.975 5.595 1.00 98.69 266 ASN A C 1
ATOM 2149 O O . ASN A 1 266 ? -8.475 -8.757 4.503 1.00 98.69 266 ASN A O 1
ATOM 2153 N N . ARG A 1 267 ? -8.623 -9.989 6.386 1.00 98.56 267 ARG A N 1
ATOM 2154 C CA . ARG A 1 267 ? -7.613 -10.967 5.961 1.00 98.56 267 ARG A CA 1
ATOM 2155 C C . ARG A 1 267 ? -8.037 -11.683 4.683 1.00 98.56 267 ARG A C 1
ATOM 2157 O O . ARG A 1 267 ? -7.257 -11.715 3.736 1.00 98.56 267 ARG A O 1
ATOM 2164 N N . ALA A 1 268 ? -9.254 -12.224 4.646 1.00 98.69 268 ALA A N 1
ATOM 2165 C CA . ALA A 1 268 ? -9.751 -12.964 3.488 1.00 98.69 268 ALA A CA 1
ATOM 2166 C C . ALA A 1 268 ? -9.806 -12.084 2.224 1.00 98.69 268 ALA A C 1
ATOM 2168 O O . ALA A 1 268 ? -9.460 -12.525 1.128 1.00 98.69 268 ALA A O 1
ATOM 2169 N N . LEU A 1 269 ? -10.176 -10.808 2.372 1.00 98.75 269 LEU A N 1
ATOM 2170 C CA . LEU A 1 269 ? -10.126 -9.829 1.285 1.00 98.75 269 LEU A CA 1
ATOM 2171 C C . LEU A 1 269 ? -8.683 -9.572 0.819 1.00 98.75 269 LEU A C 1
ATOM 2173 O O . LEU A 1 269 ? -8.424 -9.534 -0.383 1.00 98.75 269 LEU A O 1
ATOM 2177 N N . ALA A 1 270 ? -7.725 -9.443 1.740 1.00 98.62 270 ALA A N 1
ATOM 2178 C CA . ALA A 1 270 ? -6.318 -9.282 1.378 1.00 98.62 270 ALA A CA 1
ATOM 2179 C C . ALA A 1 270 ? -5.755 -10.509 0.643 1.00 98.62 270 ALA A C 1
ATOM 2181 O O . ALA A 1 270 ? -5.054 -10.352 -0.353 1.00 98.62 270 ALA A O 1
ATOM 2182 N N . GLU A 1 271 ? -6.108 -11.719 1.074 1.00 98.56 271 GLU A N 1
ATOM 2183 C CA . GLU A 1 271 ? -5.729 -12.963 0.394 1.00 98.56 271 GLU A CA 1
ATOM 2184 C C . GLU A 1 271 ? -6.308 -13.044 -1.022 1.00 98.56 271 GLU A C 1
ATOM 2186 O O . GLU A 1 271 ? -5.605 -13.434 -1.953 1.00 98.56 271 GLU A O 1
ATOM 2191 N N . LYS A 1 272 ? -7.562 -12.614 -1.203 1.00 98.38 272 LYS A N 1
ATOM 2192 C CA . LYS A 1 272 ? -8.246 -12.640 -2.500 1.00 98.38 272 LYS A CA 1
ATOM 2193 C C . LYS A 1 272 ? -7.705 -11.610 -3.497 1.00 98.38 272 LYS A C 1
ATOM 2195 O O . LYS A 1 272 ? -7.597 -11.920 -4.680 1.00 98.38 272 LYS A O 1
ATOM 2200 N N . TYR A 1 273 ? -7.407 -10.387 -3.054 1.00 98.25 273 TYR A N 1
ATOM 2201 C CA . TYR A 1 273 ? -7.153 -9.261 -3.969 1.00 98.25 273 TYR A CA 1
ATOM 2202 C C . TYR A 1 273 ? -5.731 -8.687 -3.911 1.00 98.25 273 TYR A C 1
ATOM 2204 O O . TYR A 1 273 ? -5.315 -8.016 -4.855 1.00 98.25 273 TYR A O 1
ATOM 2212 N N . LEU A 1 274 ? -4.993 -8.897 -2.817 1.00 98.38 274 LEU A N 1
ATOM 2213 C CA . LEU A 1 274 ? -3.819 -8.087 -2.466 1.00 98.38 274 LEU A CA 1
ATOM 2214 C C . LEU A 1 274 ? -2.541 -8.915 -2.277 1.00 98.38 274 LEU A C 1
ATOM 2216 O O . LEU A 1 274 ? -1.616 -8.467 -1.606 1.00 98.38 274 LEU A O 1
ATOM 2220 N N . SER A 1 275 ? -2.448 -10.108 -2.864 1.00 98.38 275 SER A N 1
ATOM 2221 C CA . SER A 1 275 ? -1.226 -10.917 -2.795 1.00 98.38 275 SER A CA 1
ATOM 2222 C C . SER A 1 275 ? -0.086 -10.309 -3.623 1.00 98.38 275 SER A C 1
ATOM 2224 O O . SER A 1 275 ? -0.231 -10.051 -4.822 1.00 98.38 275 SER A O 1
ATOM 2226 N N . ALA A 1 276 ? 1.083 -10.128 -3.000 1.00 98.50 276 ALA A N 1
ATOM 2227 C CA . ALA A 1 276 ? 2.316 -9.768 -3.701 1.00 98.50 276 ALA A CA 1
ATOM 2228 C C . ALA A 1 276 ? 2.768 -10.834 -4.712 1.00 98.50 276 ALA A C 1
ATOM 2230 O O . ALA A 1 276 ? 3.376 -10.489 -5.722 1.00 98.50 276 ALA A O 1
ATOM 2231 N N . GLU A 1 277 ? 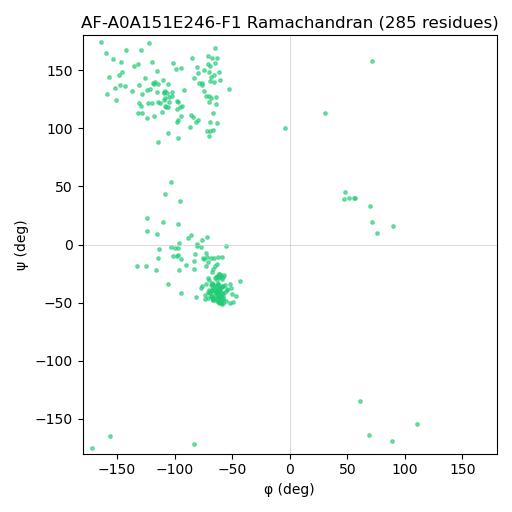2.419 -12.102 -4.495 1.00 98.38 277 GLU A N 1
ATOM 2232 C CA . GLU A 1 277 ? 2.687 -13.173 -5.455 1.00 98.38 277 GLU A CA 1
ATOM 2233 C C . GLU A 1 277 ? 1.868 -12.983 -6.734 1.00 98.38 277 GLU A C 1
ATOM 2235 O O . GLU A 1 277 ? 2.417 -12.989 -7.833 1.00 98.38 277 GLU A O 1
ATOM 2240 N N . THR A 1 278 ? 0.566 -12.709 -6.598 1.00 98.25 278 THR A N 1
ATOM 2241 C CA . THR A 1 278 ? -0.303 -12.393 -7.740 1.00 98.25 278 THR A CA 1
ATOM 2242 C C . THR A 1 278 ? 0.159 -11.128 -8.459 1.00 98.25 278 THR A C 1
ATOM 2244 O O . THR A 1 278 ? 0.151 -11.086 -9.687 1.00 98.25 278 THR A O 1
ATOM 2247 N N . MET A 1 279 ? 0.587 -10.104 -7.715 1.00 98.44 279 MET A N 1
ATOM 2248 C CA . MET A 1 279 ? 1.192 -8.903 -8.295 1.00 98.44 279 MET A CA 1
ATOM 2249 C C . MET A 1 279 ? 2.432 -9.257 -9.127 1.00 98.44 279 MET A C 1
ATOM 2251 O O . MET A 1 279 ? 2.513 -8.851 -10.282 1.00 98.44 279 MET A O 1
ATOM 2255 N N . ALA A 1 280 ? 3.367 -10.037 -8.579 1.00 98.44 280 ALA A N 1
ATOM 2256 C CA . ALA A 1 280 ? 4.584 -10.437 -9.278 1.00 98.44 280 ALA A CA 1
ATOM 2257 C C . ALA A 1 280 ? 4.297 -11.280 -10.532 1.00 98.44 280 ALA A C 1
ATOM 2259 O O . ALA A 1 280 ? 4.902 -11.022 -11.567 1.00 98.44 280 ALA A O 1
ATOM 2260 N N . ASN A 1 281 ? 3.338 -12.213 -10.478 1.00 98.44 281 ASN A N 1
ATOM 2261 C CA . ASN A 1 281 ? 2.904 -12.998 -11.645 1.00 98.44 281 ASN A CA 1
ATOM 2262 C C . ASN A 1 281 ? 2.378 -12.098 -12.777 1.00 98.44 281 ASN A C 1
ATOM 2264 O O . ASN A 1 281 ? 2.722 -12.292 -13.935 1.00 98.44 281 ASN A O 1
ATOM 2268 N N . LYS A 1 282 ? 1.601 -11.060 -12.449 1.00 98.44 282 LYS A N 1
ATOM 2269 C CA . LYS A 1 282 ? 1.106 -10.109 -13.458 1.00 98.44 282 LYS A CA 1
ATOM 2270 C C . LYS A 1 282 ? 2.219 -9.260 -14.079 1.00 98.44 282 LYS A C 1
ATOM 2272 O O . LYS A 1 282 ? 2.120 -8.890 -15.240 1.00 98.44 282 LYS A O 1
ATOM 2277 N N . PHE A 1 283 ? 3.267 -8.928 -13.322 1.00 98.31 283 PHE A N 1
ATOM 2278 C CA . PHE A 1 283 ? 4.442 -8.249 -13.884 1.00 98.31 283 PHE A CA 1
ATOM 2279 C C . PHE A 1 283 ? 5.298 -9.188 -14.740 1.00 98.31 283 PHE A C 1
ATOM 2281 O O . PHE A 1 283 ? 5.850 -8.748 -15.742 1.00 98.31 283 PHE A O 1
ATOM 2288 N N . GLU A 1 284 ? 5.373 -10.469 -14.383 1.00 97.00 284 GLU A N 1
ATOM 2289 C CA . GLU A 1 284 ? 6.074 -11.502 -15.151 1.00 97.00 284 GLU A CA 1
ATOM 2290 C C . GLU A 1 284 ? 5.518 -11.644 -16.576 1.00 97.00 284 GLU A C 1
ATOM 2292 O O . GLU A 1 284 ? 6.296 -11.786 -17.515 1.00 97.00 284 GLU A O 1
ATOM 2297 N N . GLU A 1 285 ? 4.204 -11.480 -16.760 1.00 97.00 285 GLU A N 1
ATOM 2298 C CA . GLU A 1 285 ? 3.548 -11.439 -18.079 1.00 97.00 285 GLU A CA 1
ATOM 2299 C C . GLU A 1 285 ? 3.995 -10.251 -18.961 1.00 97.00 285 GLU A C 1
ATOM 2301 O O . GLU A 1 285 ? 3.788 -10.269 -20.175 1.00 97.00 285 GLU A O 1
ATOM 2306 N N . LEU A 1 286 ? 4.617 -9.217 -18.379 1.00 96.50 286 LEU A N 1
ATOM 2307 C CA . LEU A 1 286 ? 5.105 -8.026 -19.090 1.00 96.50 286 LEU A CA 1
ATOM 2308 C C . LEU A 1 286 ? 6.601 -8.101 -19.445 1.00 96.50 286 LEU A C 1
ATOM 2310 O O . LEU A 1 286 ? 7.105 -7.232 -20.168 1.00 96.50 286 LEU A O 1
ATOM 2314 N N . PHE A 1 287 ? 7.326 -9.098 -18.936 1.00 92.38 287 PHE A N 1
ATOM 2315 C CA . PHE A 1 287 ? 8.765 -9.259 -19.155 1.00 92.38 287 PHE A CA 1
ATOM 2316 C C . PHE A 1 287 ? 9.050 -10.139 -20.358 1.00 92.38 287 PHE A C 1
ATOM 2318 O O . PHE A 1 287 ? 9.995 -9.828 -21.118 1.00 92.38 287 PHE A O 1
#